Protein AF-A0A0N4TAH8-F1 (afdb_monomer_lite)

Secondary structure (DSSP, 8-state):
-----PPTT--SS-B--S-SS-HHHHHHHHHHHTTS--TT----EEEEEEEBTEEEETT--EEE-SSHHHHT-TT-BT-HHHHHHHTSHHHHHHHHS---TTTS--TTHHHHHHHTGGGGPPTT-------SSHHHHHHHHHHHHHHHHHHHHTTTPPPPHHHHHHHTTT-TTTS--------TT----SSSTT-

Foldseek 3Di:
DPPPPDQVPADPDWDADDDFVDPVQVVVLVVCCVPHNNPVPRGAWPLVPWDFQWTAGPNRTTDRHPCCVVPPNPGTGPRVVVVVVCPPVVVVCCVVPPDPCVPDNDPCVVVVCCVPQQVVADPPGNDDDDDDDQLVVVVVVVVVVVVVVVCVVVVNDDDDPCLVVQLVVCHPPVNPDDADDDDPPDDRDDDPPHD

Radius of gyration: 23.54 Å; chains: 1; bounding box: 64×44×62 Å

Organism: Brugia pahangi (NCBI:txid6280)

Sequence (195 aa):
MQTTTTVLGEPPRPNICGTFPGPKSKRMQVEMDLQHQAASVKCFIDYEKSKGNYIVDADDNVLLDVYMQISSLALGYNHPDLVKAVSDPRFVTTAVSRPALGSFPPTFFVDAMKNSLGSIAPKGCPGVQNVLCGTSSNENAIKAAFMWYQAQKRGGSPPTKDDLDSCMKHELPGTPNLSVLSFDGSFHGRSLKYV

InterPro domains:
  IPR005814 Aminotransferase class-III [PF00202] (40-192)
  IPR015421 Pyridoxal phosphate-dependent transferase, major domain [G3DSA:3.40.640.10] (86-195)
  IPR015422 Pyridoxal phosphate-dependent transferase, small domain [G3DSA:3.90.1150.10] (11-85)
  IPR015424 Pyridoxal phosphate-dependent transferase [SSF53383] (38-192)

Structure (mmCIF, N/CA/C/O backbone):
data_AF-A0A0N4TAH8-F1
#
_entry.id   AF-A0A0N4TAH8-F1
#
loop_
_atom_site.group_PDB
_atom_site.id
_atom_site.type_symbol
_atom_site.label_atom_id
_atom_site.label_alt_id
_atom_site.label_comp_id
_atom_site.label_asym_id
_atom_site.label_entity_id
_atom_site.label_seq_id
_atom_site.pdbx_PDB_ins_code
_atom_site.Cartn_x
_atom_site.Cartn_y
_atom_site.Cartn_z
_atom_site.occupancy
_atom_site.B_iso_or_equiv
_atom_site.auth_seq_id
_atom_site.auth_comp_id
_atom_site.auth_asym_id
_atom_site.auth_atom_id
_atom_site.pdbx_PDB_model_num
ATOM 1 N N . MET A 1 1 ? -34.650 3.096 -3.661 1.00 38.19 1 MET A N 1
ATOM 2 C CA . MET A 1 1 ? -34.333 1.977 -2.750 1.00 38.19 1 MET A CA 1
ATOM 3 C C . MET A 1 1 ? -33.370 2.516 -1.708 1.00 38.19 1 MET A C 1
ATOM 5 O O . MET A 1 1 ? -32.300 2.963 -2.092 1.00 38.19 1 MET A O 1
ATOM 9 N N . GLN A 1 2 ? -33.771 2.596 -0.437 1.00 34.34 2 GLN A N 1
ATOM 10 C CA . GLN A 1 2 ? -32.860 2.980 0.646 1.00 34.34 2 GLN A CA 1
ATOM 11 C C . GLN A 1 2 ? -31.907 1.810 0.894 1.00 34.34 2 GLN A C 1
ATOM 13 O O . GLN A 1 2 ? -32.264 0.838 1.549 1.00 34.34 2 GLN A O 1
ATOM 18 N N . THR A 1 3 ? -30.711 1.871 0.318 1.00 39.62 3 THR A N 1
ATOM 19 C CA . THR A 1 3 ? -29.603 0.998 0.703 1.00 39.62 3 THR A CA 1
ATOM 20 C C . THR A 1 3 ? -29.026 1.535 2.004 1.00 39.62 3 THR A C 1
ATOM 22 O O . THR A 1 3 ? -28.088 2.328 2.000 1.00 39.62 3 THR A O 1
ATOM 25 N N . THR A 1 4 ? -29.602 1.144 3.136 1.00 47.38 4 THR A N 1
ATOM 26 C CA . THR A 1 4 ? -28.908 1.220 4.424 1.00 47.38 4 THR A CA 1
ATOM 27 C C . THR A 1 4 ? -27.805 0.162 4.416 1.00 47.38 4 THR A C 1
ATOM 29 O O . THR A 1 4 ? -27.962 -0.940 4.927 1.00 47.38 4 THR A O 1
ATOM 32 N N . THR A 1 5 ? -26.678 0.474 3.776 1.00 54.09 5 THR A N 1
ATOM 33 C CA . THR A 1 5 ? -25.428 -0.296 3.857 1.00 54.09 5 THR A CA 1
ATOM 34 C C . THR A 1 5 ? -24.719 0.016 5.172 1.00 54.09 5 THR A C 1
ATOM 36 O O . THR A 1 5 ? -23.607 0.530 5.183 1.00 54.09 5 THR A O 1
ATOM 39 N N . THR A 1 6 ? -25.384 -0.236 6.297 1.00 65.50 6 THR A N 1
ATOM 40 C CA . THR A 1 6 ? -24.721 -0.224 7.605 1.00 65.50 6 THR A CA 1
ATOM 41 C C . THR A 1 6 ? -24.066 -1.580 7.806 1.00 65.50 6 THR A C 1
ATOM 43 O O . THR A 1 6 ? -24.741 -2.610 7.701 1.00 65.50 6 THR A O 1
ATOM 46 N N . VAL A 1 7 ? -22.763 -1.601 8.086 1.00 83.06 7 VAL A N 1
ATOM 47 C CA . VAL A 1 7 ? -22.071 -2.846 8.443 1.00 83.06 7 VAL A CA 1
ATOM 48 C C . VAL A 1 7 ? -22.728 -3.385 9.719 1.00 83.06 7 VAL A C 1
ATOM 50 O O . VAL A 1 7 ? -22.925 -2.645 10.680 1.00 83.06 7 V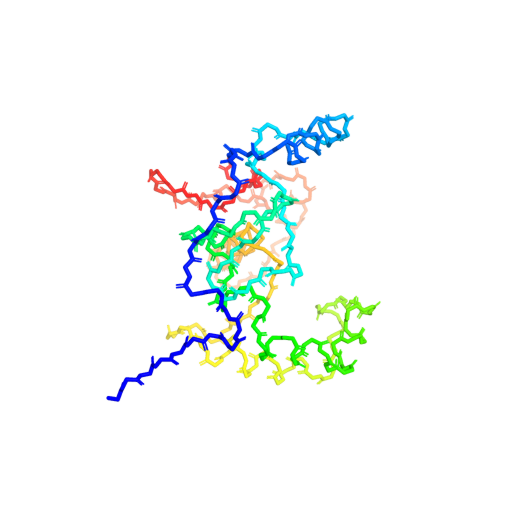AL A O 1
ATOM 53 N N . LEU A 1 8 ? -23.116 -4.666 9.748 1.00 85.56 8 LEU A N 1
ATOM 54 C CA . LEU A 1 8 ? -23.830 -5.238 10.897 1.00 85.56 8 LEU A CA 1
ATOM 55 C C . LEU A 1 8 ? -23.033 -5.021 12.192 1.00 85.56 8 LEU A C 1
ATOM 57 O O . LEU A 1 8 ? -21.909 -5.500 12.303 1.00 85.56 8 LEU A O 1
ATOM 61 N N . GLY A 1 9 ? -23.617 -4.355 13.190 1.00 89.00 9 GLY A N 1
ATOM 62 C CA . GLY A 1 9 ? -22.964 -4.065 14.474 1.00 89.00 9 GLY A CA 1
ATOM 63 C C . GLY A 1 9 ? -21.984 -2.888 14.446 1.00 89.00 9 GLY A C 1
ATOM 64 O O . GLY A 1 9 ? -21.207 -2.738 15.384 1.00 89.00 9 GLY A O 1
ATOM 65 N N . GLU A 1 10 ? -21.977 -2.092 13.377 1.00 93.88 10 GLU A N 1
ATOM 66 C CA . GLU A 1 10 ? -21.328 -0.782 13.356 1.00 93.88 10 GLU A CA 1
ATOM 67 C C . GLU A 1 10 ? -21.935 0.132 14.441 1.00 93.88 10 GLU A C 1
ATOM 69 O O . GLU A 1 10 ? -23.157 0.119 14.635 1.00 93.88 10 GLU A O 1
ATOM 74 N N . PRO A 1 11 ? -21.121 0.923 15.167 1.00 94.75 11 PRO A N 1
ATOM 75 C CA . PRO A 1 11 ? -21.635 1.892 16.127 1.00 94.75 11 PRO A CA 1
ATOM 76 C C . PRO A 1 11 ? -22.629 2.880 15.487 1.00 94.75 11 PRO A C 1
ATOM 78 O O . PRO A 1 11 ? -22.403 3.354 14.377 1.00 94.75 11 PRO A O 1
ATOM 81 N N . PRO A 1 12 ? -23.719 3.263 16.177 1.00 94.19 12 PRO A N 1
ATOM 82 C CA . PRO A 1 12 ? -24.707 4.180 15.606 1.00 94.19 12 PRO A CA 1
ATOM 83 C C . PRO A 1 12 ? -24.236 5.643 15.583 1.00 94.19 12 PRO A C 1
ATOM 85 O O . PRO A 1 12 ? -24.842 6.469 14.905 1.00 94.19 12 PRO A O 1
ATOM 88 N N . ARG A 1 13 ? -23.210 5.986 16.375 1.00 95.56 13 ARG A N 1
ATOM 89 C CA . ARG A 1 13 ? -22.659 7.340 16.516 1.00 95.56 13 ARG A CA 1
ATOM 90 C C . ARG A 1 13 ? -21.281 7.319 17.193 1.00 95.56 13 ARG A C 1
ATOM 92 O O . ARG A 1 13 ? -20.980 6.348 17.891 1.00 95.56 13 ARG A O 1
ATOM 99 N N . PRO A 1 14 ? -20.494 8.406 17.083 1.00 97.06 14 PRO A N 1
ATOM 100 C CA . PRO A 1 14 ? -19.302 8.601 17.903 1.00 97.06 14 PRO A CA 1
ATOM 101 C C . PRO A 1 14 ? -19.646 8.670 19.394 1.00 97.06 14 PRO A C 1
ATOM 103 O O . PRO A 1 14 ? -20.735 9.111 19.774 1.00 97.06 14 PRO A O 1
ATOM 106 N N . ASN A 1 15 ? -18.699 8.281 20.240 1.00 96.88 15 ASN A N 1
ATOM 107 C CA . ASN A 1 15 ? -18.803 8.359 21.690 1.00 96.88 15 ASN A CA 1
ATOM 108 C C . ASN A 1 15 ? -17.409 8.508 22.312 1.00 96.88 15 ASN A C 1
ATOM 110 O O . ASN A 1 15 ? -16.637 7.556 22.318 1.00 96.88 15 ASN A O 1
ATOM 114 N N . ILE A 1 16 ? -17.098 9.689 22.845 1.00 95.12 16 ILE A N 1
ATOM 115 C CA . ILE A 1 16 ? -15.818 9.963 23.509 1.00 95.12 16 ILE A CA 1
ATOM 116 C C . ILE A 1 16 ? -16.049 9.931 25.020 1.00 95.12 16 ILE A C 1
ATOM 118 O O . ILE A 1 16 ? -16.802 10.742 25.561 1.00 95.12 16 ILE A O 1
ATOM 122 N N . CYS A 1 17 ? -15.392 9.001 25.705 1.00 82.88 17 CYS A N 1
ATOM 123 C CA . CYS A 1 17 ? -15.457 8.819 27.148 1.00 82.88 17 CYS A CA 1
ATOM 124 C C . CYS A 1 17 ? -14.223 9.453 27.813 1.00 82.88 17 CYS A C 1
ATOM 126 O O . CYS A 1 17 ? -13.338 8.764 28.308 1.00 82.88 17 CYS A O 1
ATOM 128 N N . GLY A 1 18 ? -14.160 10.789 27.833 1.00 87.06 18 GLY A N 1
ATOM 129 C CA . GLY A 1 18 ? -13.102 11.545 28.514 1.00 87.06 18 GLY A CA 1
ATOM 130 C C . GLY A 1 18 ? -12.308 12.454 27.576 1.00 87.06 18 GLY A C 1
ATOM 131 O O . GLY A 1 18 ? -12.891 13.221 26.813 1.00 87.06 18 GLY A O 1
ATOM 132 N N . THR A 1 19 ? -10.976 12.424 27.674 1.00 93.50 19 THR A N 1
ATOM 133 C CA . THR A 1 19 ? -10.079 13.272 26.868 1.00 93.50 19 THR A CA 1
ATOM 134 C C . THR A 1 19 ? -9.523 12.523 25.664 1.00 93.50 19 THR A C 1
ATOM 136 O O . THR A 1 19 ? -9.217 11.341 25.782 1.00 93.50 19 THR A O 1
ATOM 139 N N . PHE A 1 20 ? -9.257 13.234 24.568 1.00 94.06 20 PHE A N 1
ATOM 140 C CA . PHE A 1 20 ? -8.569 12.699 23.393 1.00 94.06 20 PHE A CA 1
ATOM 141 C C . PHE A 1 20 ? -7.236 13.444 23.142 1.00 94.06 20 PHE A C 1
ATOM 143 O O . PHE A 1 20 ? -7.245 14.677 23.118 1.00 94.06 20 PHE A O 1
ATOM 150 N N . PRO A 1 21 ? -6.099 12.745 22.943 1.00 95.44 21 PRO A N 1
ATOM 151 C CA . PRO A 1 21 ? -5.904 11.325 23.230 1.00 95.44 21 PRO A CA 1
ATOM 152 C C . PRO A 1 21 ? -6.033 11.042 24.732 1.00 95.44 21 PRO A C 1
ATOM 154 O O . PRO A 1 21 ? -5.681 11.880 25.576 1.00 95.44 21 PRO A O 1
ATOM 157 N N . GLY A 1 22 ? -6.547 9.859 25.059 1.00 96.69 22 GLY A N 1
ATOM 158 C CA . GLY A 1 22 ? -6.747 9.437 26.438 1.00 96.69 22 GLY A CA 1
ATOM 159 C C . GLY A 1 22 ? -5.449 9.037 27.154 1.00 96.69 22 GLY A C 1
ATOM 160 O O . GLY A 1 22 ? -4.363 9.016 26.558 1.00 96.69 22 GLY A O 1
ATOM 161 N N . PRO A 1 23 ? -5.520 8.789 28.474 1.00 97.50 23 PRO A N 1
ATOM 162 C CA . PRO A 1 23 ? -4.353 8.468 29.290 1.00 97.50 23 PRO A CA 1
ATOM 163 C C . PRO A 1 23 ? -3.640 7.171 28.875 1.00 97.50 23 PRO A C 1
ATOM 165 O O . PRO A 1 23 ? -2.413 7.120 28.989 1.00 97.50 23 PRO A O 1
ATOM 168 N N . LYS A 1 24 ? -4.351 6.145 28.380 1.00 97.81 24 LYS A N 1
ATOM 169 C CA . LYS A 1 24 ? -3.722 4.908 27.886 1.00 97.81 24 LYS A CA 1
ATOM 170 C C . LYS A 1 24 ? -2.943 5.186 26.603 1.00 97.81 24 LYS A C 1
ATOM 172 O O . LYS A 1 24 ? -1.765 4.848 26.537 1.00 97.81 24 LYS A O 1
ATOM 177 N N . SER A 1 25 ? -3.549 5.886 25.642 1.00 97.69 25 SER A N 1
ATOM 178 C CA . SER A 1 25 ? -2.878 6.284 24.398 1.00 97.69 25 SER A CA 1
ATOM 179 C C . SER A 1 25 ? -1.624 7.126 24.658 1.00 97.69 25 SER A C 1
ATOM 181 O O . SER A 1 25 ? -0.581 6.886 24.055 1.00 97.69 25 SER A O 1
ATOM 183 N N . LYS A 1 26 ? -1.686 8.087 25.592 1.00 97.62 26 LYS A N 1
ATOM 184 C CA . LYS A 1 26 ? -0.522 8.907 25.981 1.00 97.62 26 LYS A CA 1
ATOM 185 C C . LYS A 1 26 ? 0.595 8.076 26.606 1.00 97.62 26 LYS A C 1
ATOM 187 O O . LYS A 1 26 ? 1.761 8.291 26.289 1.00 97.62 26 LYS A O 1
ATOM 192 N N . ARG A 1 27 ? 0.254 7.123 27.480 1.00 98.06 27 ARG A N 1
ATOM 193 C CA . ARG A 1 27 ? 1.239 6.211 28.077 1.00 98.06 27 ARG A CA 1
ATOM 194 C C . ARG A 1 27 ? 1.933 5.374 27.002 1.00 98.06 27 ARG A C 1
ATOM 196 O O . ARG A 1 27 ? 3.157 5.358 26.959 1.00 98.06 27 ARG A O 1
ATOM 203 N N . MET A 1 28 ? 1.157 4.764 26.107 1.00 98.31 28 MET A N 1
ATOM 204 C CA . MET A 1 28 ? 1.682 3.982 24.985 1.00 98.31 28 MET A CA 1
ATOM 205 C C . MET A 1 28 ? 2.573 4.821 24.061 1.00 98.31 28 MET A C 1
ATOM 207 O O . MET A 1 28 ? 3.570 4.317 23.557 1.00 98.31 28 MET A O 1
ATOM 211 N N . GLN A 1 29 ? 2.264 6.109 23.869 1.00 97.88 29 GLN A N 1
ATOM 212 C CA . GLN A 1 29 ? 3.104 7.007 23.074 1.00 97.88 29 GLN A CA 1
ATOM 213 C C . GLN A 1 29 ? 4.486 7.190 23.699 1.00 97.88 29 GLN A C 1
ATOM 215 O O . GLN A 1 29 ? 5.482 7.084 22.992 1.00 97.88 29 GLN A O 1
ATOM 220 N N . VAL A 1 30 ? 4.548 7.430 25.013 1.00 97.94 30 VAL A N 1
ATOM 221 C CA . VAL A 1 30 ? 5.819 7.552 25.745 1.00 97.94 30 VAL A CA 1
ATOM 222 C C . VAL A 1 30 ? 6.610 6.248 25.671 1.00 97.94 30 VAL A C 1
ATOM 224 O O . VAL A 1 30 ? 7.806 6.282 25.411 1.00 97.94 30 VAL A O 1
ATOM 227 N N . GLU A 1 31 ? 5.953 5.102 25.861 1.00 97.88 31 GLU A N 1
ATOM 228 C CA . GLU A 1 31 ? 6.596 3.784 25.770 1.00 97.88 31 GLU A CA 1
ATOM 229 C C . GLU A 1 31 ? 7.137 3.500 24.360 1.00 97.88 31 GLU A C 1
ATOM 231 O O . GLU A 1 31 ? 8.260 3.016 24.215 1.00 97.88 31 GLU A O 1
ATOM 236 N N . MET A 1 32 ? 6.367 3.837 23.320 1.00 97.69 32 MET A N 1
ATOM 237 C CA . MET A 1 32 ? 6.774 3.697 21.923 1.00 97.69 32 MET A CA 1
ATOM 238 C C . MET A 1 32 ? 7.959 4.604 21.589 1.00 97.69 32 MET A C 1
ATOM 240 O O . MET A 1 32 ? 8.887 4.133 20.939 1.00 97.69 32 MET A O 1
ATOM 244 N N . ASP A 1 33 ? 7.967 5.857 22.057 1.00 97.56 33 ASP A N 1
ATOM 245 C CA . ASP A 1 33 ? 9.006 6.848 21.727 1.00 97.56 33 ASP A CA 1
ATOM 246 C C . ASP A 1 33 ? 10.409 6.438 22.201 1.00 97.56 33 ASP A C 1
ATOM 248 O O . ASP A 1 33 ? 11.412 6.826 21.607 1.00 97.56 33 ASP A O 1
ATOM 252 N N . LEU A 1 34 ? 10.490 5.564 23.210 1.00 97.44 34 LEU A N 1
ATOM 253 C CA . LEU A 1 34 ? 11.751 4.963 23.656 1.00 97.44 34 LEU A CA 1
ATOM 254 C C . LEU A 1 34 ? 12.405 4.066 22.593 1.00 97.44 34 LEU A C 1
ATOM 256 O O . LEU A 1 34 ? 13.607 3.820 22.664 1.00 97.44 34 LE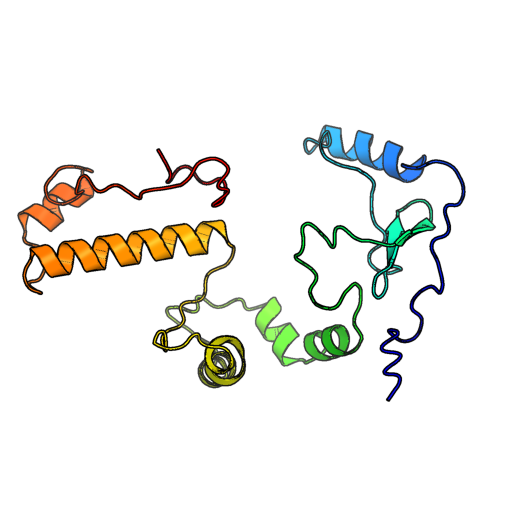U A O 1
ATOM 260 N N . GLN A 1 35 ? 11.621 3.535 21.652 1.00 97.00 35 GLN A N 1
ATOM 261 C CA . GLN A 1 35 ? 12.065 2.560 20.647 1.00 97.00 35 GLN A CA 1
ATOM 262 C C . GLN A 1 35 ? 11.855 3.049 19.209 1.00 97.00 35 GLN A C 1
ATOM 264 O O . GLN A 1 35 ? 12.595 2.673 18.301 1.00 97.00 35 GLN A O 1
ATOM 269 N N . HIS A 1 36 ? 10.832 3.868 18.978 1.00 96.12 36 HIS A N 1
ATOM 270 C CA . HIS A 1 36 ? 10.424 4.341 17.667 1.00 96.12 36 HIS A CA 1
ATOM 271 C C . HIS A 1 36 ? 9.791 5.724 17.780 1.00 96.12 36 HIS A C 1
ATOM 273 O O . HIS A 1 36 ? 8.844 5.909 18.534 1.00 96.12 36 HIS A O 1
ATOM 279 N N . GLN A 1 37 ? 10.262 6.667 16.965 1.00 96.31 37 GLN A N 1
ATOM 280 C CA . GLN A 1 37 ? 9.799 8.052 16.992 1.00 96.31 37 GLN A CA 1
ATOM 281 C C . GLN A 1 37 ? 8.263 8.149 16.887 1.00 96.31 37 GLN A C 1
ATOM 283 O O . GLN A 1 37 ? 7.673 7.788 15.867 1.00 96.31 37 GLN A O 1
ATOM 288 N N . ALA A 1 38 ? 7.620 8.662 17.939 1.00 96.94 38 ALA A N 1
ATOM 289 C CA . ALA A 1 38 ? 6.170 8.691 18.101 1.00 96.94 38 ALA A CA 1
ATOM 290 C C . ALA A 1 38 ? 5.525 10.088 17.935 1.00 96.94 38 ALA A C 1
ATOM 292 O O . ALA A 1 38 ? 4.321 10.246 18.137 1.00 96.94 38 ALA A O 1
ATOM 293 N N . ALA A 1 39 ? 6.272 11.111 17.518 1.00 95.94 39 ALA A N 1
ATOM 294 C CA . ALA A 1 39 ? 5.834 12.510 17.415 1.00 95.94 39 ALA A CA 1
ATOM 295 C C . ALA A 1 39 ? 4.657 12.725 16.451 1.00 95.94 39 ALA A C 1
ATOM 297 O O . ALA A 1 39 ? 3.889 13.674 16.596 1.00 95.94 39 ALA A O 1
ATOM 298 N N . SER A 1 40 ? 4.503 11.853 15.453 1.00 95.94 40 SER A N 1
ATOM 299 C CA . SER A 1 40 ? 3.377 11.915 14.514 1.00 95.94 40 SER A CA 1
ATOM 300 C C . SER A 1 40 ? 2.139 11.135 14.978 1.00 95.94 40 SER A C 1
ATOM 302 O O . SER A 1 40 ? 1.057 11.348 14.423 1.00 95.94 40 SER A O 1
ATOM 304 N N . VAL A 1 41 ? 2.272 10.285 16.005 1.00 97.25 41 VAL A N 1
ATOM 305 C CA . VAL A 1 41 ? 1.195 9.439 16.538 1.00 97.25 41 VAL A CA 1
ATOM 306 C C . VAL A 1 41 ? 0.105 10.313 17.159 1.00 97.25 41 VAL A C 1
ATOM 308 O O . VAL A 1 41 ? 0.386 11.257 17.897 1.00 97.25 41 VAL A O 1
ATOM 311 N N . LYS A 1 42 ? -1.158 10.015 16.830 1.00 96.12 42 LYS A N 1
ATOM 312 C CA . LYS A 1 42 ? -2.330 10.768 17.315 1.00 96.12 42 LYS A CA 1
ATOM 313 C C . LYS A 1 42 ? -2.982 10.114 18.529 1.00 96.12 42 LYS A C 1
ATOM 315 O O . LYS A 1 42 ? -3.323 10.804 19.481 1.00 96.12 42 LYS A O 1
ATOM 320 N N . CYS A 1 43 ? -3.147 8.799 18.477 1.00 96.88 43 CYS A N 1
ATOM 321 C CA . CYS A 1 43 ? -3.650 7.923 19.533 1.00 96.88 43 CYS A CA 1
ATOM 322 C C . CYS A 1 43 ? -3.297 6.472 19.162 1.00 96.88 43 CYS A C 1
ATOM 324 O O . CYS A 1 43 ? -2.760 6.231 18.076 1.00 96.88 43 CYS A O 1
ATOM 326 N N . PHE A 1 44 ? -3.589 5.522 20.049 1.00 98.00 44 PHE A N 1
ATOM 327 C CA . PHE A 1 44 ? -3.440 4.090 19.780 1.00 98.00 44 PHE A CA 1
ATOM 328 C C . PHE A 1 44 ? -4.814 3.474 19.568 1.00 98.00 44 PHE A C 1
ATOM 330 O O . PHE A 1 44 ? -5.769 3.900 20.205 1.00 98.00 44 PHE A O 1
ATOM 337 N N . ILE A 1 45 ? -4.916 2.503 18.664 1.00 98.12 45 ILE A N 1
ATOM 338 C CA . ILE A 1 45 ? -6.193 1.997 18.154 1.00 98.12 45 ILE A CA 1
ATOM 339 C C . ILE A 1 45 ? -6.409 0.545 18.574 1.00 98.12 45 ILE A C 1
ATOM 341 O O . ILE A 1 45 ? -5.510 -0.279 18.423 1.00 98.12 45 ILE A O 1
ATOM 345 N N . ASP A 1 46 ? -7.616 0.246 19.051 1.00 98.00 46 ASP A N 1
ATOM 346 C CA . ASP A 1 46 ? -8.161 -1.101 19.225 1.00 98.00 46 ASP A CA 1
ATOM 347 C C . ASP A 1 46 ? -8.871 -1.493 17.914 1.00 98.00 46 ASP A C 1
ATOM 349 O O . ASP A 1 46 ? -10.043 -1.174 17.659 1.00 98.00 46 ASP A O 1
ATOM 353 N N . TYR A 1 47 ? -8.112 -2.109 17.005 1.00 97.94 47 TYR A N 1
ATOM 354 C CA . TYR A 1 47 ? -8.617 -2.462 15.678 1.00 97.94 47 TYR A CA 1
ATOM 355 C C . TYR A 1 47 ? -9.647 -3.587 15.749 1.00 97.94 47 TYR A C 1
ATOM 357 O O . TYR A 1 47 ? -10.537 -3.633 14.906 1.00 97.94 47 TYR A O 1
ATOM 365 N N . GLU A 1 48 ? -9.577 -4.455 16.755 1.00 97.25 48 GLU A N 1
ATOM 366 C CA . GLU A 1 48 ? -10.521 -5.541 17.005 1.00 97.25 48 GLU A CA 1
ATOM 367 C C . GLU A 1 48 ? -11.926 -5.013 17.327 1.00 97.25 48 GLU A C 1
ATOM 369 O O . GLU A 1 48 ? -12.918 -5.580 16.863 1.00 97.25 48 GLU A O 1
ATOM 374 N N . LYS A 1 49 ? -12.030 -3.903 18.070 1.00 96.88 49 LYS A N 1
ATOM 375 C CA . LYS A 1 49 ? -13.316 -3.235 18.348 1.00 96.88 49 LYS A CA 1
ATOM 376 C C . LYS A 1 49 ? -13.791 -2.296 17.241 1.00 96.88 49 LYS A C 1
ATOM 378 O O . LYS A 1 49 ? -14.976 -1.962 17.194 1.00 96.88 49 LYS A O 1
ATOM 383 N N . SER A 1 50 ? -12.892 -1.852 16.370 1.00 97.69 50 SER A N 1
ATOM 384 C CA . SER A 1 50 ? -13.217 -0.935 15.274 1.00 97.69 50 SER A CA 1
ATOM 385 C C . SER A 1 50 ? -14.138 -1.603 14.246 1.00 97.69 50 SER A C 1
ATOM 387 O O . SER A 1 50 ? -14.008 -2.793 13.957 1.00 97.69 50 SER A O 1
ATOM 389 N N . LYS A 1 51 ? -15.103 -0.871 13.678 1.00 97.25 51 LYS A N 1
ATOM 390 C CA . LYS A 1 51 ? -16.059 -1.450 12.722 1.00 97.25 51 LYS A CA 1
ATOM 391 C C . LYS A 1 51 ? -16.672 -0.419 11.786 1.00 97.25 51 LYS A C 1
ATOM 393 O O . LYS A 1 51 ? -17.096 0.645 12.229 1.00 97.25 51 LYS A O 1
ATOM 398 N N . GLY A 1 52 ? -16.779 -0.767 10.503 1.00 96.25 52 GLY A N 1
ATOM 399 C CA . GLY A 1 52 ? -17.351 0.115 9.486 1.00 96.25 52 GLY A CA 1
ATOM 400 C C . GLY A 1 52 ? -16.568 1.424 9.405 1.00 96.25 52 GLY A C 1
ATOM 401 O O . GLY A 1 52 ? -15.355 1.405 9.213 1.00 96.25 52 GLY A O 1
ATOM 402 N N . ASN A 1 53 ? -17.247 2.549 9.591 1.00 97.25 53 ASN A N 1
ATOM 403 C CA . ASN A 1 53 ? -16.661 3.888 9.585 1.00 97.25 53 ASN A CA 1
ATOM 404 C C . ASN A 1 53 ? -16.140 4.336 10.957 1.00 97.25 53 ASN A C 1
ATOM 406 O O . ASN A 1 53 ? -15.685 5.470 11.095 1.00 97.25 53 ASN A O 1
ATOM 410 N N . TYR A 1 54 ? -16.234 3.486 11.980 1.00 97.88 54 TYR A N 1
ATOM 411 C CA . TYR A 1 54 ? -15.863 3.844 13.341 1.00 97.88 54 TYR A CA 1
ATOM 412 C C . TYR A 1 54 ? -14.583 3.152 13.776 1.00 97.88 54 TYR A C 1
ATOM 414 O O . TYR A 1 54 ? -14.471 1.924 13.727 1.00 97.88 54 TYR A O 1
ATOM 422 N N . ILE A 1 55 ? -13.648 3.961 14.257 1.00 97.69 55 ILE A N 1
ATOM 423 C CA . ILE A 1 55 ? -12.409 3.510 14.874 1.00 97.69 55 ILE A CA 1
ATOM 424 C C . ILE A 1 55 ? -12.532 3.646 16.392 1.00 97.69 55 ILE A C 1
ATOM 426 O O . ILE A 1 55 ? -13.103 4.620 16.889 1.00 97.69 55 ILE A O 1
ATOM 430 N N . VAL A 1 56 ? -12.037 2.652 17.121 1.00 97.69 56 VAL A N 1
ATOM 431 C CA . VAL A 1 56 ? -12.033 2.640 18.586 1.00 97.69 56 VAL A CA 1
ATOM 432 C C . VAL A 1 56 ? -10.600 2.810 19.062 1.00 97.69 56 VAL A C 1
ATOM 434 O O . VAL A 1 56 ? -9.726 2.053 18.651 1.00 97.69 56 VAL A O 1
ATOM 437 N N . ASP A 1 57 ? -10.333 3.820 19.886 1.00 97.88 57 ASP A N 1
ATOM 438 C CA . ASP A 1 57 ? -8.996 4.014 20.452 1.00 97.88 57 ASP A CA 1
ATOM 439 C C . ASP A 1 57 ? -8.754 3.127 21.692 1.00 97.88 57 ASP A C 1
ATOM 441 O O . ASP A 1 57 ? -9.657 2.468 22.210 1.00 97.88 57 ASP A O 1
ATOM 445 N N . ALA A 1 58 ? -7.516 3.094 22.185 1.00 97.69 58 ALA A N 1
ATOM 446 C CA . ALA A 1 58 ? -7.112 2.294 23.343 1.00 97.69 58 ALA A CA 1
ATOM 447 C C . ALA A 1 58 ? -7.836 2.696 24.644 1.00 97.69 58 ALA A C 1
ATOM 449 O O . ALA A 1 58 ? -7.867 1.929 25.613 1.00 97.69 58 ALA A O 1
ATOM 450 N N . ASP A 1 59 ? -8.401 3.903 24.673 1.00 97.75 59 ASP A N 1
ATOM 451 C CA . ASP A 1 59 ? -9.175 4.481 25.767 1.00 97.75 59 ASP A CA 1
ATOM 452 C C . ASP A 1 59 ? -10.690 4.250 25.596 1.00 97.75 59 ASP A C 1
ATOM 454 O O . ASP A 1 59 ? -11.480 4.810 26.353 1.00 97.75 59 ASP A O 1
ATOM 458 N N . ASP A 1 60 ? -11.080 3.376 24.660 1.00 97.06 60 ASP A N 1
ATOM 459 C CA . ASP A 1 60 ? -12.458 2.999 24.335 1.00 97.06 60 ASP A CA 1
ATOM 460 C C . ASP A 1 60 ? -13.303 4.163 23.766 1.00 97.06 60 ASP A C 1
ATOM 462 O O . ASP A 1 60 ? -14.536 4.094 23.736 1.00 97.06 60 ASP A O 1
ATOM 466 N N . ASN A 1 61 ? -12.659 5.223 23.257 1.00 97.69 61 ASN A N 1
ATOM 467 C CA . ASN A 1 61 ? -13.351 6.270 22.509 1.00 97.69 61 ASN A CA 1
ATOM 468 C C . ASN A 1 61 ? -13.740 5.749 21.124 1.00 97.69 61 ASN A C 1
ATOM 470 O O . ASN A 1 61 ? -12.896 5.272 20.370 1.00 97.69 61 ASN A O 1
ATOM 474 N N . VAL A 1 62 ? -15.009 5.915 20.758 1.00 97.69 62 VAL A N 1
ATOM 475 C CA . VAL A 1 62 ? -15.550 5.595 19.434 1.00 97.69 62 VAL A CA 1
ATOM 476 C C . VAL A 1 62 ? -15.557 6.861 18.583 1.00 97.69 62 VAL A C 1
ATOM 478 O O . VAL A 1 62 ? -16.273 7.820 18.881 1.00 97.69 62 VAL A O 1
ATOM 481 N N . LEU A 1 63 ? -14.789 6.869 17.500 1.00 97.44 63 LEU A N 1
ATOM 482 C CA . LEU A 1 63 ? -14.609 8.025 16.625 1.00 97.44 63 LEU A CA 1
ATOM 483 C C . LEU A 1 63 ? -15.151 7.703 15.232 1.00 97.44 63 LEU A C 1
ATOM 485 O O . LEU A 1 63 ? -14.867 6.634 14.698 1.00 97.44 63 LEU A O 1
ATOM 489 N N . LEU A 1 64 ? -15.905 8.628 14.629 1.00 97.44 64 LEU A N 1
ATOM 490 C CA . LEU A 1 64 ? -16.192 8.553 13.194 1.00 97.44 64 LEU A CA 1
ATOM 491 C C . LEU A 1 64 ? -14.904 8.887 12.440 1.00 97.44 64 LEU A C 1
ATOM 493 O O . LEU A 1 64 ? -14.407 10.012 12.530 1.00 97.44 64 LEU A O 1
ATOM 497 N N . ASP A 1 65 ? -14.373 7.918 11.706 1.00 97.69 65 ASP A N 1
ATOM 498 C CA . ASP A 1 65 ? -13.139 8.079 10.956 1.00 97.69 65 ASP A CA 1
ATOM 499 C C . ASP A 1 65 ? -13.421 8.577 9.534 1.00 97.69 65 ASP A C 1
ATOM 501 O O . ASP A 1 65 ? -13.820 7.830 8.644 1.00 97.69 65 ASP A O 1
ATOM 505 N N . VAL A 1 66 ? -13.176 9.869 9.322 1.00 96.88 66 VAL A N 1
ATOM 506 C CA . VAL A 1 66 ? -13.221 10.518 8.001 1.00 96.88 66 VAL A CA 1
ATOM 507 C C . VAL A 1 66 ? -11.838 10.630 7.345 1.00 96.88 66 VAL A C 1
ATOM 509 O O . VAL A 1 66 ? -11.690 11.280 6.313 1.00 96.88 66 VAL A O 1
ATOM 512 N N . TYR A 1 67 ? -10.812 10.023 7.947 1.00 97.38 67 TYR A N 1
ATOM 513 C CA . TYR A 1 67 ? -9.435 9.990 7.455 1.00 97.38 67 TYR A CA 1
ATOM 514 C C . TYR A 1 67 ? -9.063 8.630 6.846 1.00 97.38 67 TYR A C 1
ATOM 516 O O . TYR A 1 67 ? -8.247 8.569 5.921 1.00 97.38 67 TYR A O 1
ATOM 524 N N . MET A 1 68 ? -9.677 7.548 7.336 1.00 95.69 68 MET A N 1
ATOM 525 C CA . MET A 1 68 ? -9.610 6.183 6.799 1.00 95.69 68 MET A CA 1
ATOM 526 C C . MET A 1 68 ? -8.178 5.714 6.524 1.00 95.69 68 MET A C 1
ATOM 528 O O . MET A 1 68 ? -7.858 5.214 5.442 1.00 95.69 68 MET A O 1
ATOM 532 N N . GLN A 1 69 ? -7.300 5.912 7.514 1.00 96.81 69 GLN A N 1
ATOM 533 C CA . GLN A 1 69 ? -5.880 5.542 7.456 1.00 96.81 69 GLN A CA 1
ATOM 534 C C . GLN A 1 69 ? -5.178 6.100 6.210 1.00 96.81 69 GLN A C 1
ATOM 536 O O . GLN A 1 69 ? -4.558 5.365 5.441 1.00 96.81 69 GLN A O 1
ATOM 541 N N . ILE A 1 70 ? -5.298 7.414 5.992 1.00 97.50 70 ILE A N 1
ATOM 542 C CA . ILE A 1 70 ? -4.794 8.084 4.784 1.00 97.50 70 ILE A CA 1
ATOM 543 C C . ILE A 1 70 ? -5.473 7.514 3.522 1.00 97.50 70 ILE A C 1
ATOM 545 O O . ILE A 1 70 ? -4.810 7.146 2.553 1.00 97.50 70 ILE A O 1
ATOM 549 N N . SER A 1 71 ? -6.810 7.421 3.538 1.00 97.44 71 SER A N 1
ATOM 550 C CA . SER A 1 71 ? -7.626 6.922 2.419 1.00 97.44 71 SER A CA 1
ATOM 551 C C . SER A 1 71 ? -7.269 5.497 1.940 1.00 97.44 71 SER A C 1
ATOM 553 O O . SER A 1 71 ? -7.458 5.174 0.765 1.00 97.44 71 SER A O 1
ATOM 555 N N . SER A 1 72 ? -6.753 4.632 2.820 1.00 96.94 72 SER A N 1
ATOM 556 C CA . SER A 1 72 ? -6.310 3.275 2.456 1.00 96.94 72 SER A CA 1
ATOM 557 C C . SER A 1 72 ? -7.308 2.162 2.804 1.00 96.94 72 SER A C 1
ATOM 559 O O . SER A 1 72 ? -7.205 1.060 2.264 1.00 96.94 72 SER A O 1
ATOM 561 N N . LEU A 1 73 ? -8.313 2.436 3.642 1.00 95.69 73 LEU A N 1
ATOM 562 C CA . LEU A 1 73 ? -9.372 1.479 3.978 1.00 95.69 73 LEU A CA 1
ATOM 563 C C . LEU A 1 73 ? -10.610 1.669 3.096 1.00 95.69 73 LEU A C 1
ATOM 565 O O . LEU A 1 73 ? -11.487 2.470 3.397 1.00 95.69 73 LEU A O 1
ATOM 569 N N . ALA A 1 74 ? -10.706 0.887 2.019 1.00 93.25 74 ALA A N 1
ATOM 570 C CA . ALA A 1 74 ? -11.785 1.022 1.034 1.00 93.25 74 ALA A CA 1
ATOM 571 C C . ALA A 1 74 ? -13.183 0.616 1.546 1.00 93.25 74 ALA A C 1
ATOM 573 O O . ALA A 1 74 ? -14.177 1.184 1.105 1.00 93.25 74 ALA A O 1
ATOM 574 N N . LEU A 1 75 ? -13.271 -0.373 2.445 1.00 95.19 75 LEU A N 1
ATOM 575 C CA . LEU A 1 75 ? -14.542 -0.935 2.941 1.00 95.19 75 LEU A CA 1
ATOM 576 C C . LEU A 1 75 ? -14.755 -0.715 4.451 1.00 95.19 75 LEU A C 1
ATOM 578 O O . LEU A 1 75 ? -15.646 -1.321 5.045 1.00 95.19 75 LEU A O 1
ATOM 582 N N . GLY A 1 76 ? -13.929 0.129 5.073 1.00 95.94 76 GLY A N 1
ATOM 583 C CA . GLY A 1 76 ? -13.941 0.360 6.517 1.00 95.94 76 GLY A CA 1
ATOM 584 C C . GLY A 1 76 ? -13.324 -0.775 7.346 1.00 95.94 76 GLY A C 1
ATOM 585 O O . GLY A 1 76 ? -12.746 -1.734 6.825 1.00 95.94 76 GLY A O 1
ATOM 586 N N . TYR A 1 77 ? -13.433 -0.645 8.666 1.00 97.38 77 TYR A N 1
ATOM 587 C CA . TYR A 1 77 ? -12.859 -1.567 9.646 1.00 97.38 77 TYR A CA 1
ATOM 588 C C . TYR A 1 77 ? -13.662 -2.870 9.748 1.00 97.38 77 TYR A C 1
ATOM 590 O O . TYR A 1 77 ? -14.894 -2.846 9.801 1.00 97.38 77 TYR A O 1
ATOM 598 N N . ASN A 1 78 ? -12.964 -4.009 9.817 1.00 95.88 78 ASN A N 1
ATOM 599 C CA . ASN A 1 78 ? -13.536 -5.342 10.060 1.00 95.88 78 ASN A CA 1
ATOM 600 C C . ASN A 1 78 ? -14.759 -5.687 9.188 1.00 95.88 78 ASN A C 1
ATOM 602 O O . ASN A 1 78 ? -15.736 -6.277 9.659 1.00 95.88 78 ASN A O 1
ATOM 606 N N . HIS A 1 79 ? -14.711 -5.319 7.903 1.00 95.69 79 HIS A N 1
ATOM 607 C CA . HIS A 1 79 ? -15.782 -5.623 6.957 1.00 95.69 79 HIS A CA 1
ATOM 608 C C . HIS A 1 79 ? -16.002 -7.148 6.860 1.00 95.69 79 HIS A C 1
ATOM 610 O O . HIS A 1 79 ? -15.044 -7.880 6.587 1.00 95.69 79 HIS A O 1
ATOM 616 N N . PRO A 1 80 ? -17.237 -7.658 7.034 1.00 93.94 80 PRO A N 1
ATOM 617 C CA . PRO A 1 80 ? -17.500 -9.096 7.147 1.00 93.94 80 PRO A CA 1
ATOM 618 C C . PRO A 1 80 ? -17.041 -9.895 5.921 1.00 93.94 80 PRO A C 1
ATOM 620 O O . PRO A 1 80 ? -16.488 -10.982 6.075 1.00 93.94 80 PRO A O 1
ATOM 623 N N . ASP A 1 81 ? -17.184 -9.345 4.712 1.00 94.19 81 ASP A N 1
ATOM 624 C CA . ASP A 1 81 ? -16.717 -10.027 3.497 1.00 94.19 81 ASP A CA 1
ATOM 625 C C . ASP A 1 81 ? -15.187 -10.108 3.407 1.00 94.19 81 ASP A C 1
ATOM 627 O O . ASP A 1 81 ? -14.662 -11.090 2.884 1.00 94.19 81 ASP A O 1
ATOM 631 N N . LEU A 1 82 ? -14.458 -9.128 3.959 1.00 94.44 82 LEU A N 1
ATOM 632 C CA . LEU A 1 82 ? -12.995 -9.186 4.025 1.00 94.44 82 LEU A CA 1
ATOM 633 C C . LEU A 1 82 ? -12.548 -10.221 5.056 1.00 94.44 82 LEU A C 1
ATOM 635 O O . LEU A 1 82 ? -11.679 -11.033 4.751 1.00 94.44 82 LEU A O 1
ATOM 639 N N . VAL A 1 83 ? -13.191 -10.255 6.230 1.00 94.56 83 VAL A N 1
ATOM 640 C CA . VAL A 1 83 ? -12.950 -11.282 7.261 1.00 94.56 83 VAL A CA 1
ATOM 641 C C . VAL A 1 83 ? -13.199 -12.683 6.693 1.00 94.56 83 VAL A C 1
ATOM 643 O O . VAL A 1 83 ? -12.389 -13.593 6.874 1.00 94.56 83 VAL A O 1
ATOM 646 N N . LYS A 1 84 ? -14.287 -12.858 5.936 1.00 95.12 84 LYS A N 1
ATOM 647 C CA . LYS A 1 84 ? -14.588 -14.113 5.241 1.00 95.12 84 LYS A CA 1
ATOM 648 C C . LYS A 1 84 ? -13.526 -14.461 4.194 1.00 95.12 84 LYS A C 1
ATOM 650 O O . LYS A 1 84 ? -13.118 -15.616 4.127 1.00 95.12 84 LYS A O 1
ATOM 655 N N . ALA A 1 85 ? -13.068 -13.490 3.402 1.00 93.25 85 ALA A N 1
ATOM 656 C CA . ALA A 1 85 ? -12.045 -13.706 2.381 1.00 93.25 85 ALA A CA 1
ATOM 657 C C . ALA A 1 85 ? -10.693 -14.131 2.979 1.00 93.25 85 ALA A C 1
ATOM 659 O O . ALA A 1 85 ? -10.062 -15.045 2.454 1.00 93.25 85 ALA A O 1
ATOM 660 N N . VAL A 1 86 ? -10.264 -13.522 4.091 1.00 94.50 86 VAL A N 1
ATOM 661 C CA . VAL A 1 86 ? -9.001 -13.897 4.761 1.00 94.50 86 VAL A CA 1
ATOM 662 C C . VAL A 1 86 ? -9.097 -15.209 5.543 1.00 94.50 86 VAL A C 1
ATOM 664 O O . VAL A 1 86 ? -8.075 -15.829 5.815 1.00 94.50 86 VAL A O 1
ATOM 667 N N . SER A 1 87 ? -10.313 -15.654 5.875 1.00 94.69 87 SER A N 1
ATOM 668 C CA . SER A 1 87 ? -10.560 -16.956 6.514 1.00 94.69 87 SER A CA 1
ATOM 669 C C . SER A 1 87 ? -10.474 -18.135 5.534 1.00 94.69 87 SER A C 1
ATOM 671 O O . SER A 1 87 ? -10.529 -19.290 5.955 1.00 94.69 87 SER A O 1
ATOM 673 N N . ASP A 1 88 ? -10.356 -17.876 4.228 1.00 93.69 88 ASP A N 1
ATOM 674 C CA . ASP A 1 88 ? -10.136 -18.915 3.223 1.00 93.69 88 ASP A CA 1
ATOM 675 C C . ASP A 1 88 ? -8.777 -19.610 3.468 1.00 93.69 88 ASP A C 1
ATOM 677 O O . ASP A 1 88 ? -7.751 -18.928 3.558 1.00 93.69 88 ASP A O 1
ATOM 681 N N . PRO A 1 89 ? -8.706 -20.954 3.531 1.00 94.25 89 PRO A N 1
ATOM 682 C CA . PRO A 1 89 ? -7.444 -21.672 3.736 1.00 94.25 89 PRO A CA 1
ATOM 683 C C . PRO A 1 89 ? -6.347 -21.318 2.720 1.00 94.25 89 PRO A C 1
ATOM 685 O O . PRO A 1 89 ? -5.161 -21.353 3.050 1.00 94.25 89 PRO A O 1
ATOM 688 N N . ARG A 1 90 ? -6.718 -20.919 1.495 1.00 90.69 90 ARG A N 1
ATOM 689 C CA . ARG A 1 90 ? -5.766 -20.450 0.473 1.00 90.69 90 ARG A CA 1
ATOM 690 C C . ARG A 1 90 ? -5.045 -19.177 0.906 1.00 90.69 90 ARG A C 1
ATOM 692 O O . ARG A 1 90 ? -3.875 -18.990 0.559 1.00 90.69 90 ARG A O 1
ATOM 699 N N . PHE A 1 91 ? -5.721 -18.309 1.660 1.00 93.31 91 PHE A N 1
ATOM 700 C CA . PHE A 1 91 ? -5.107 -17.113 2.224 1.00 93.31 91 PHE A CA 1
ATOM 701 C C . PHE A 1 91 ? -4.055 -17.492 3.266 1.00 93.31 91 PHE A C 1
ATOM 703 O O . PHE A 1 91 ? -2.949 -16.967 3.202 1.00 93.31 91 PHE A O 1
ATOM 710 N N . VAL A 1 92 ? -4.340 -18.464 4.142 1.00 93.88 92 VAL A N 1
ATOM 711 C CA . VAL A 1 92 ? -3.371 -18.968 5.136 1.00 93.88 92 VAL A CA 1
ATOM 712 C C . VAL A 1 92 ? -2.088 -19.441 4.454 1.00 93.88 92 VAL A C 1
ATOM 714 O O . VAL A 1 92 ? -1.004 -18.983 4.810 1.00 93.88 92 VAL A O 1
ATOM 717 N N . THR A 1 93 ? -2.197 -20.290 3.427 1.00 94.94 93 THR A N 1
ATOM 718 C CA . THR A 1 93 ? -1.029 -20.749 2.657 1.00 94.94 93 THR A CA 1
ATOM 719 C C . THR A 1 93 ? -0.271 -19.581 2.026 1.00 94.94 93 THR A C 1
ATOM 721 O O . THR A 1 93 ? 0.948 -19.502 2.145 1.00 94.94 93 THR A O 1
ATOM 724 N N . THR A 1 94 ? -0.976 -18.640 1.393 1.00 93.50 94 THR A N 1
ATOM 725 C CA . THR A 1 94 ? -0.342 -17.487 0.730 1.00 93.50 94 THR A CA 1
ATOM 726 C C . THR A 1 94 ? 0.327 -16.536 1.731 1.00 93.50 94 THR A C 1
ATOM 728 O O . THR A 1 94 ? 1.363 -15.949 1.418 1.00 93.50 94 THR A O 1
ATOM 731 N N . ALA A 1 95 ? -0.226 -16.403 2.939 1.00 94.75 95 ALA A N 1
ATOM 732 C CA . ALA A 1 95 ? 0.307 -15.557 4.000 1.00 94.75 95 ALA A CA 1
ATOM 733 C C . ALA A 1 95 ? 1.628 -16.100 4.567 1.00 94.75 95 ALA A C 1
ATOM 735 O O . ALA A 1 95 ? 2.559 -15.326 4.785 1.00 94.75 95 ALA A O 1
ATOM 736 N N . VAL A 1 96 ? 1.735 -17.419 4.766 1.00 96.44 96 VAL A N 1
ATOM 737 C CA . VAL A 1 96 ? 2.952 -18.050 5.319 1.00 96.44 96 VAL A CA 1
ATOM 738 C C . VAL A 1 96 ? 3.976 -18.436 4.252 1.00 96.44 96 VAL A C 1
ATOM 740 O O . VAL A 1 96 ? 5.142 -18.655 4.563 1.00 96.44 96 VAL A O 1
ATOM 743 N N . SER A 1 97 ? 3.566 -18.534 2.987 1.00 96.69 97 SER A N 1
ATOM 744 C CA . SER A 1 97 ? 4.420 -18.927 1.859 1.00 96.69 97 SER A CA 1
ATOM 745 C C . SER A 1 97 ? 4.396 -17.865 0.764 1.00 96.69 97 SER A C 1
ATOM 747 O O . SER A 1 97 ? 3.932 -18.105 -0.348 1.00 96.69 97 SER A O 1
ATOM 749 N N . ARG A 1 98 ? 4.895 -16.666 1.085 1.00 95.56 98 ARG A N 1
ATOM 750 C CA . ARG A 1 98 ? 4.918 -15.524 0.162 1.00 95.56 98 ARG A CA 1
ATOM 751 C C . ARG A 1 98 ? 5.860 -15.796 -1.030 1.00 95.56 98 ARG A C 1
ATOM 753 O O . ARG A 1 98 ? 7.073 -15.854 -0.828 1.00 95.56 98 ARG A O 1
ATOM 760 N N . PRO A 1 99 ? 5.351 -15.916 -2.271 1.00 95.19 99 PRO A N 1
ATOM 761 C CA . PRO A 1 99 ? 6.171 -16.290 -3.419 1.00 95.19 99 PRO A CA 1
ATOM 762 C C . PRO A 1 99 ? 6.937 -15.100 -4.011 1.00 95.19 99 PRO A C 1
ATOM 764 O O . PRO A 1 99 ? 6.468 -13.958 -4.001 1.00 95.19 99 PRO A O 1
ATOM 767 N N . ALA A 1 100 ? 8.074 -15.387 -4.649 1.00 96.88 100 ALA A N 1
ATOM 768 C CA . ALA A 1 100 ? 8.684 -14.483 -5.619 1.00 96.88 100 ALA A CA 1
ATOM 769 C C . ALA A 1 100 ? 7.848 -14.502 -6.914 1.00 96.88 100 ALA A C 1
ATOM 771 O O . ALA A 1 100 ? 8.138 -15.263 -7.835 1.00 96.88 100 ALA A O 1
ATOM 772 N N . LEU A 1 101 ? 6.785 -13.687 -6.966 1.00 95.81 101 LEU A N 1
ATOM 773 C CA . LEU A 1 101 ? 5.753 -13.727 -8.021 1.00 95.81 101 LEU A CA 1
ATOM 774 C C . LEU A 1 101 ? 6.289 -13.646 -9.459 1.00 95.81 101 LEU A C 1
ATOM 776 O O . LEU A 1 101 ? 5.655 -14.183 -10.360 1.00 95.81 101 LEU A O 1
ATOM 780 N N . GLY A 1 102 ? 7.436 -12.995 -9.679 1.00 95.44 102 GLY A N 1
ATOM 781 C CA . GLY A 1 102 ? 8.059 -12.909 -11.005 1.00 95.44 102 GLY A CA 1
ATOM 782 C C . GLY A 1 102 ? 8.648 -14.229 -11.516 1.00 95.44 102 GLY A C 1
ATOM 783 O O . GLY A 1 102 ? 8.788 -14.390 -12.723 1.00 95.44 102 GLY A O 1
ATOM 784 N N . SER A 1 103 ? 8.964 -15.167 -10.620 1.00 97.44 103 SER A N 1
ATOM 785 C CA . SER A 1 103 ? 9.591 -16.452 -10.961 1.00 97.44 103 SER A CA 1
ATOM 786 C C . SER A 1 103 ? 8.677 -17.641 -10.675 1.00 97.44 103 SER A C 1
ATOM 788 O O . SER A 1 103 ? 8.628 -18.583 -11.459 1.00 97.44 103 SER A O 1
ATOM 790 N N . PHE A 1 104 ? 7.952 -17.604 -9.554 1.00 96.94 104 PHE A N 1
ATOM 791 C CA . PHE A 1 104 ? 7.177 -18.735 -9.037 1.00 96.94 104 PHE A CA 1
ATOM 792 C C . PHE A 1 104 ? 5.759 -18.299 -8.628 1.00 96.94 104 PHE A C 1
ATOM 794 O O . PHE A 1 104 ? 5.419 -18.340 -7.442 1.00 96.94 104 PHE A O 1
ATOM 801 N N . PRO A 1 105 ? 4.923 -17.813 -9.566 1.00 95.94 105 PRO A N 1
ATOM 802 C CA . PRO A 1 105 ? 3.555 -17.427 -9.242 1.00 95.94 105 PRO A CA 1
ATOM 803 C C . PRO A 1 105 ? 2.724 -18.652 -8.814 1.00 95.94 105 PRO A C 1
ATOM 805 O O . PRO A 1 105 ? 2.921 -19.746 -9.348 1.00 95.94 105 PRO A O 1
ATOM 808 N N . PRO A 1 106 ? 1.769 -18.498 -7.878 1.00 95.25 106 PRO A N 1
ATOM 809 C CA . PRO A 1 106 ? 0.871 -19.586 -7.515 1.00 95.25 106 PRO A CA 1
ATOM 810 C C . PRO A 1 106 ? -0.081 -19.913 -8.673 1.00 95.25 106 PRO A C 1
ATOM 812 O O . PRO A 1 106 ? -0.389 -19.063 -9.508 1.00 95.25 106 PRO A O 1
ATOM 815 N N . THR A 1 107 ? -0.607 -21.138 -8.696 1.00 96.00 107 THR A N 1
ATOM 816 C CA . THR A 1 107 ? -1.427 -21.662 -9.807 1.00 96.00 107 THR A CA 1
ATOM 817 C C . THR A 1 107 ? -2.693 -20.850 -10.093 1.00 96.00 107 THR A C 1
ATOM 819 O O . THR A 1 107 ? -3.162 -20.830 -11.225 1.00 96.00 107 THR A O 1
ATOM 822 N N . PHE A 1 108 ? -3.228 -20.137 -9.100 1.00 93.38 108 PHE A N 1
ATOM 823 C CA . PHE A 1 108 ? -4.416 -19.291 -9.245 1.00 93.38 108 PHE A CA 1
ATOM 824 C C . PHE A 1 108 ? -4.112 -17.859 -9.725 1.00 93.38 108 PHE A C 1
ATOM 826 O O . PHE A 1 108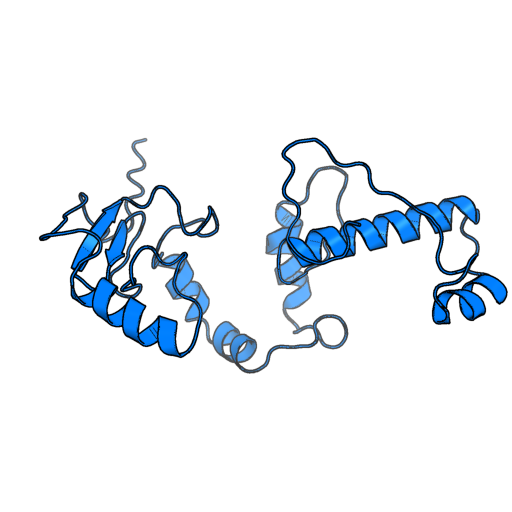 ? -5.036 -17.067 -9.909 1.00 93.38 108 PHE A O 1
ATOM 833 N N . PHE A 1 109 ? -2.839 -17.478 -9.883 1.00 95.06 109 PHE A N 1
ATOM 834 C CA . PHE A 1 109 ? -2.453 -16.075 -10.068 1.00 95.06 109 PHE A CA 1
ATOM 835 C C . PHE A 1 109 ? -2.992 -15.461 -11.365 1.00 95.06 109 PHE A C 1
ATOM 837 O O . PHE A 1 109 ? -3.385 -14.298 -11.368 1.00 95.06 109 PHE A O 1
ATOM 844 N N . VAL A 1 110 ? -3.070 -16.240 -12.449 1.00 94.56 110 VAL A N 1
ATOM 845 C CA . VAL A 1 110 ? -3.604 -15.773 -13.741 1.00 94.56 110 VAL A CA 1
ATOM 846 C C . VAL A 1 110 ? -5.063 -15.332 -13.602 1.00 94.56 110 VAL A C 1
ATOM 848 O O . VAL A 1 110 ? -5.414 -14.212 -13.982 1.00 94.56 110 VAL A O 1
ATOM 851 N N . ASP A 1 111 ? -5.899 -16.172 -12.989 1.00 95.44 111 ASP A N 1
ATOM 852 C CA . ASP A 1 111 ? -7.308 -15.852 -12.749 1.00 95.44 111 ASP A CA 1
ATOM 853 C C . ASP A 1 111 ? -7.463 -14.721 -11.734 1.00 95.44 111 ASP A C 1
ATOM 855 O O . ASP A 1 111 ? -8.305 -13.842 -11.919 1.00 95.44 111 ASP A O 1
ATOM 859 N N . ALA A 1 112 ? -6.625 -14.688 -10.692 1.00 92.94 112 ALA A N 1
ATOM 860 C CA . ALA A 1 112 ? -6.623 -13.590 -9.733 1.00 92.94 112 ALA A CA 1
ATOM 861 C C . ALA A 1 112 ? -6.341 -12.248 -10.419 1.00 92.94 112 ALA A C 1
ATOM 863 O O . ALA A 1 112 ? -7.059 -11.284 -10.167 1.00 92.94 112 ALA A O 1
ATOM 864 N N . MET A 1 113 ? -5.365 -12.179 -11.328 1.00 94.44 113 MET A N 1
ATOM 865 C CA . MET A 1 113 ? -5.061 -10.960 -12.083 1.00 94.44 113 MET A CA 1
ATOM 866 C C . MET A 1 113 ? -6.218 -10.533 -12.982 1.00 94.44 113 MET A C 1
ATOM 868 O O . MET A 1 113 ? -6.608 -9.365 -12.968 1.00 94.44 113 MET A O 1
ATOM 872 N N . LYS A 1 114 ? -6.798 -11.477 -13.731 1.00 93.88 114 LYS A N 1
ATOM 873 C CA . LYS A 1 114 ? -7.920 -11.210 -14.637 1.00 93.88 114 LYS A CA 1
ATOM 874 C C . LYS A 1 114 ? -9.160 -10.717 -13.889 1.00 93.88 114 LYS A C 1
ATOM 876 O O . LYS A 1 114 ? -9.774 -9.741 -14.307 1.00 93.88 114 LYS A O 1
ATOM 881 N N . ASN A 1 115 ? -9.508 -11.377 -12.787 1.00 95.00 115 ASN A N 1
ATOM 882 C CA . ASN A 1 115 ? -10.748 -11.128 -12.051 1.00 95.00 115 ASN A CA 1
ATOM 883 C C . ASN A 1 115 ? -10.640 -9.975 -11.040 1.00 95.00 115 ASN A C 1
ATOM 885 O O . ASN A 1 115 ? -11.660 -9.553 -10.506 1.00 95.00 115 ASN A O 1
ATOM 889 N N . SER A 1 116 ? -9.432 -9.468 -10.769 1.00 94.00 116 SER A N 1
ATOM 890 C CA . SER A 1 116 ? -9.211 -8.285 -9.929 1.00 94.00 116 SER A CA 1
ATOM 891 C C . SER A 1 116 ? -8.817 -7.079 -10.787 1.00 94.00 116 SER A C 1
ATOM 893 O O . SER A 1 116 ? -9.671 -6.489 -11.444 1.00 94.00 116 SER A O 1
ATOM 895 N N . LEU A 1 117 ? -7.534 -6.727 -10.833 1.00 94.56 117 LEU A N 1
ATOM 896 C CA . LEU A 1 117 ? -7.021 -5.524 -11.487 1.00 94.56 117 LEU A CA 1
ATOM 897 C C . LEU A 1 117 ? -7.306 -5.491 -12.995 1.00 94.56 117 LEU A C 1
ATOM 899 O O . LEU A 1 117 ? -7.595 -4.428 -13.534 1.00 94.56 117 LEU A O 1
ATOM 903 N N . GLY A 1 118 ? -7.285 -6.644 -13.672 1.00 94.06 118 GLY A N 1
ATOM 904 C CA . GLY A 1 118 ? -7.607 -6.736 -15.098 1.00 94.06 118 GLY A CA 1
ATOM 905 C C . GLY A 1 118 ? -9.063 -6.384 -15.420 1.00 94.06 118 GLY A C 1
ATOM 906 O O . GLY A 1 118 ? -9.335 -5.820 -16.477 1.00 94.06 118 GLY A O 1
ATOM 907 N N . SER A 1 119 ? -9.995 -6.652 -14.501 1.00 95.44 119 SER A N 1
ATOM 908 C CA . SER A 1 119 ? -11.426 -6.366 -14.691 1.00 95.44 119 SER A CA 1
ATOM 909 C C . SER A 1 119 ? -11.765 -4.872 -14.628 1.00 95.44 119 SER A C 1
ATOM 911 O O . SER A 1 119 ? -12.796 -4.448 -15.145 1.00 95.44 119 SER A O 1
ATOM 913 N N . ILE A 1 120 ? -10.875 -4.074 -14.034 1.00 95.50 120 ILE A N 1
ATOM 914 C CA . ILE A 1 120 ? -11.011 -2.622 -13.859 1.00 95.50 120 ILE A CA 1
ATOM 915 C C . ILE A 1 120 ? -9.933 -1.846 -14.631 1.00 95.50 120 ILE A C 1
ATOM 917 O O . ILE A 1 120 ? -9.647 -0.689 -14.318 1.00 95.50 120 ILE A O 1
ATOM 921 N N . ALA A 1 121 ? -9.311 -2.481 -15.628 1.00 95.56 121 ALA A N 1
ATOM 922 C CA . ALA A 1 121 ? -8.252 -1.875 -16.420 1.00 95.56 121 ALA A CA 1
ATOM 923 C C . ALA A 1 121 ? -8.754 -0.614 -17.162 1.00 95.56 121 ALA A C 1
ATOM 925 O O . ALA A 1 121 ? -9.799 -0.660 -17.824 1.00 95.56 121 ALA A O 1
ATOM 926 N N . PRO A 1 122 ? -8.022 0.516 -17.105 1.00 95.69 122 PRO A N 1
ATOM 927 C CA . PRO A 1 122 ? -8.365 1.706 -17.874 1.00 95.69 122 PRO A CA 1
ATOM 928 C C . PRO A 1 122 ? -8.344 1.447 -19.387 1.00 95.69 122 PRO A C 1
ATOM 930 O O . PRO A 1 122 ? -7.572 0.629 -19.894 1.00 95.69 122 PRO A O 1
ATOM 933 N N . LYS A 1 123 ? -9.157 2.199 -20.139 1.00 96.12 123 LYS A N 1
ATOM 934 C CA . LYS A 1 123 ? -9.188 2.111 -21.608 1.00 96.12 123 LYS A CA 1
ATOM 935 C C . LYS A 1 123 ? -7.791 2.355 -22.192 1.00 96.12 123 LYS A C 1
ATOM 937 O O . LYS A 1 123 ? -7.163 3.360 -21.883 1.00 96.12 123 LYS A O 1
ATOM 942 N N . GLY A 1 124 ? -7.333 1.448 -23.057 1.00 95.44 124 GLY A N 1
ATOM 943 C CA . GLY A 1 124 ? -6.017 1.529 -23.705 1.00 95.44 124 GLY A CA 1
ATOM 944 C C . GLY A 1 124 ? -4.846 0.971 -22.885 1.00 95.44 124 GLY A C 1
ATOM 945 O O . GLY A 1 124 ? -3.751 0.860 -23.427 1.00 95.44 124 GLY A O 1
ATOM 946 N N . CYS A 1 125 ? -5.069 0.551 -21.633 1.00 94.38 125 CYS A N 1
ATOM 947 C CA . CYS A 1 125 ? -4.033 0.021 -20.740 1.00 94.38 125 CYS A CA 1
ATOM 948 C C . CYS A 1 125 ? -4.356 -1.421 -20.301 1.00 94.38 125 CYS A C 1
ATOM 950 O O . CYS A 1 125 ? -4.732 -1.636 -19.151 1.00 94.38 125 CYS A O 1
ATOM 952 N N . PRO A 1 126 ? -4.230 -2.428 -21.189 1.00 88.75 126 PRO A N 1
ATOM 953 C CA . PRO A 1 126 ? -4.615 -3.806 -20.869 1.00 88.75 126 PRO A CA 1
ATOM 954 C C . PRO A 1 126 ? -3.615 -4.536 -19.956 1.00 88.75 126 PRO A C 1
ATOM 956 O O . PRO A 1 126 ? -3.948 -5.572 -19.386 1.00 88.75 126 PRO A O 1
ATOM 959 N N . GLY A 1 127 ? -2.378 -4.040 -19.849 1.00 90.44 127 GLY A N 1
ATOM 960 C CA . GLY A 1 127 ? -1.327 -4.645 -19.032 1.00 90.44 127 GLY A CA 1
ATOM 961 C C . GLY A 1 127 ? -1.372 -4.176 -17.579 1.00 90.44 127 GLY A C 1
ATOM 962 O O . GLY A 1 127 ? -1.587 -2.996 -17.310 1.00 90.44 127 GLY A O 1
ATOM 963 N N . VAL A 1 128 ? -1.105 -5.092 -16.646 1.00 92.56 128 VAL A N 1
ATOM 964 C CA . VAL A 1 128 ? -1.001 -4.799 -15.211 1.00 92.56 128 VAL A CA 1
ATOM 965 C C . VAL A 1 128 ? 0.288 -5.401 -14.664 1.00 92.56 128 VAL A C 1
ATOM 967 O O . VAL A 1 128 ? 0.556 -6.583 -14.867 1.00 92.56 128 VAL A O 1
ATOM 970 N N . GLN A 1 129 ? 1.057 -4.594 -13.935 1.00 93.81 129 GLN A N 1
ATOM 971 C CA . GLN A 1 129 ? 2.221 -5.039 -13.175 1.00 93.81 129 GLN A CA 1
ATOM 972 C C . GLN A 1 129 ? 1.992 -4.747 -11.693 1.00 93.81 129 GLN A C 1
ATOM 974 O O . GLN A 1 129 ? 1.825 -3.592 -11.302 1.00 93.81 129 GLN A O 1
ATOM 979 N N . ASN A 1 130 ? 2.024 -5.789 -10.863 1.00 94.19 130 ASN A N 1
ATOM 980 C CA . ASN A 1 130 ? 1.875 -5.634 -9.421 1.00 94.19 130 ASN A CA 1
ATOM 981 C C . ASN A 1 130 ? 3.177 -5.176 -8.773 1.00 94.19 130 ASN A C 1
ATOM 983 O O . ASN A 1 130 ? 4.268 -5.648 -9.100 1.00 94.19 130 ASN A O 1
ATOM 987 N N . VAL A 1 131 ? 3.029 -4.310 -7.783 1.00 95.31 131 VAL A N 1
ATOM 988 C CA . VAL A 1 131 ? 4.085 -3.850 -6.885 1.00 95.31 131 VAL A CA 1
ATOM 989 C C . VAL A 1 131 ? 3.489 -3.652 -5.491 1.00 95.31 131 VAL A C 1
ATOM 991 O O . VAL A 1 131 ? 2.280 -3.771 -5.306 1.00 95.31 131 VAL A O 1
ATOM 994 N N . LEU A 1 132 ? 4.328 -3.384 -4.494 1.00 94.81 132 LEU A N 1
ATOM 995 C CA . LEU A 1 132 ? 3.910 -3.438 -3.093 1.00 94.81 132 LEU A CA 1
ATOM 996 C C . LEU A 1 132 ? 3.204 -2.167 -2.599 1.00 94.81 132 LEU A C 1
ATOM 998 O O . LEU A 1 132 ? 2.302 -2.253 -1.773 1.00 94.81 132 LEU A O 1
ATOM 1002 N N . CYS A 1 133 ? 3.640 -0.990 -3.042 1.00 96.62 133 CYS A N 1
ATOM 1003 C CA . CYS A 1 133 ? 3.147 0.291 -2.533 1.00 96.62 133 CYS A CA 1
ATOM 1004 C C . CYS A 1 133 ? 3.210 1.398 -3.591 1.00 96.62 133 CYS A C 1
ATOM 1006 O O . CYS A 1 133 ? 3.923 1.263 -4.588 1.00 96.62 133 CYS A O 1
ATOM 1008 N N . GLY A 1 134 ? 2.543 2.528 -3.328 1.00 96.12 134 GLY A N 1
ATOM 1009 C CA . GLY A 1 134 ? 2.477 3.670 -4.250 1.00 96.12 134 GLY A CA 1
ATOM 1010 C C . GLY A 1 134 ? 3.844 4.202 -4.702 1.00 96.12 134 GLY A C 1
ATOM 1011 O O . GLY A 1 134 ? 4.037 4.445 -5.890 1.00 96.12 134 GLY A O 1
ATOM 1012 N N . THR A 1 135 ? 4.826 4.291 -3.797 1.00 96.31 135 THR A N 1
ATOM 1013 C CA . THR A 1 135 ? 6.201 4.696 -4.147 1.00 96.31 135 THR A CA 1
ATOM 1014 C C . THR A 1 135 ? 6.820 3.736 -5.169 1.00 96.31 135 THR A C 1
ATOM 1016 O O . THR A 1 135 ? 7.295 4.160 -6.220 1.00 96.31 135 THR A O 1
ATOM 1019 N N . SER A 1 136 ? 6.754 2.423 -4.913 1.00 95.81 136 SER A N 1
ATOM 1020 C CA . SER A 1 136 ? 7.277 1.417 -5.846 1.00 95.81 136 SER A CA 1
ATOM 1021 C C . SER A 1 136 ? 6.506 1.374 -7.171 1.00 95.81 136 SER A C 1
ATOM 1023 O O . SER A 1 136 ? 7.103 1.055 -8.202 1.00 95.81 136 SER A O 1
ATOM 1025 N N . SER A 1 137 ? 5.215 1.732 -7.169 1.00 96.81 137 SER A N 1
ATOM 1026 C CA . SER A 1 137 ? 4.407 1.890 -8.386 1.00 96.81 137 SER A CA 1
ATOM 1027 C C . SER A 1 137 ? 4.966 2.995 -9.257 1.00 96.81 137 SER A C 1
ATOM 1029 O O . SER A 1 137 ? 5.295 2.741 -10.414 1.00 96.81 137 SER A O 1
ATOM 1031 N N . ASN A 1 138 ? 5.158 4.186 -8.690 1.00 97.00 138 ASN A N 1
ATOM 1032 C CA . ASN A 1 138 ? 5.687 5.315 -9.443 1.00 97.00 138 ASN A CA 1
ATOM 1033 C C . ASN A 1 138 ? 7.120 5.051 -9.924 1.00 97.00 138 ASN A C 1
ATOM 1035 O O . ASN A 1 138 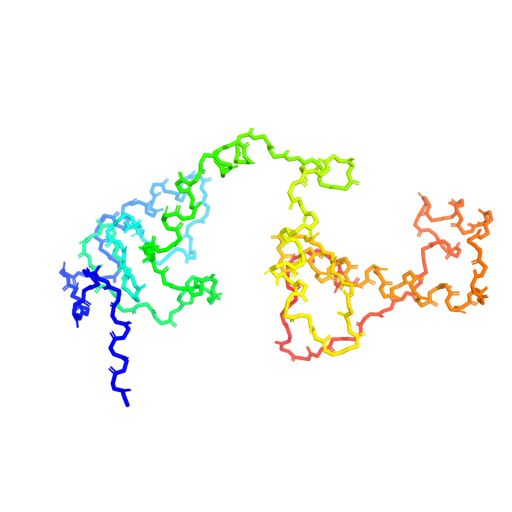? 7.430 5.304 -11.085 1.00 97.00 138 ASN A O 1
ATOM 1039 N N . GLU A 1 139 ? 7.987 4.468 -9.093 1.00 96.12 139 GLU A N 1
ATOM 1040 C CA . GLU A 1 139 ? 9.357 4.151 -9.510 1.00 96.12 139 GLU A CA 1
ATOM 1041 C C . GLU A 1 139 ? 9.429 3.154 -10.671 1.00 96.12 139 GLU A C 1
ATOM 1043 O O . GLU A 1 139 ? 10.278 3.292 -11.557 1.00 96.12 139 GLU A O 1
ATOM 1048 N N . ASN A 1 140 ? 8.591 2.112 -10.659 1.00 96.56 140 ASN A N 1
ATOM 1049 C CA . ASN A 1 140 ? 8.558 1.141 -11.750 1.00 96.56 140 ASN A CA 1
ATOM 1050 C C . ASN A 1 140 ? 7.890 1.722 -12.997 1.00 96.56 140 ASN A C 1
ATOM 1052 O O . ASN A 1 140 ? 8.374 1.451 -14.093 1.00 96.56 140 ASN A O 1
ATOM 1056 N N . ALA A 1 141 ? 6.869 2.570 -12.843 1.00 96.75 141 ALA A N 1
ATOM 1057 C CA . ALA A 1 141 ? 6.261 3.297 -13.954 1.00 96.75 141 ALA A CA 1
ATOM 1058 C C . ALA A 1 141 ? 7.276 4.221 -14.648 1.00 96.75 141 ALA A C 1
ATOM 1060 O O . ALA A 1 141 ? 7.404 4.185 -15.869 1.00 96.75 141 ALA A O 1
ATOM 1061 N N . ILE A 1 142 ? 8.068 4.977 -13.882 1.00 96.50 142 ILE A N 1
ATOM 1062 C CA . ILE A 1 142 ? 9.119 5.855 -14.419 1.00 96.50 142 ILE A CA 1
ATOM 1063 C C . ILE A 1 142 ? 10.217 5.040 -15.107 1.00 96.50 142 ILE A C 1
ATOM 1065 O O . ILE A 1 142 ? 10.600 5.357 -16.231 1.00 96.50 142 ILE A O 1
ATOM 1069 N N . LYS A 1 143 ? 10.685 3.943 -14.491 1.00 96.69 143 LYS A N 1
ATOM 1070 C CA . LYS A 1 143 ? 11.634 3.027 -15.152 1.00 96.69 143 LYS A CA 1
ATOM 1071 C C . LYS A 1 143 ? 11.074 2.500 -16.473 1.00 96.69 143 LYS A C 1
ATOM 1073 O O . LYS A 1 143 ? 11.795 2.482 -17.464 1.00 96.69 143 LYS A O 1
ATOM 1078 N N . ALA A 1 144 ? 9.810 2.078 -16.496 1.00 97.12 144 ALA A N 1
ATOM 1079 C CA . ALA A 1 144 ? 9.156 1.597 -17.708 1.00 97.12 144 ALA A CA 1
ATOM 1080 C C . ALA A 1 144 ? 9.088 2.690 -18.785 1.00 97.12 144 ALA A C 1
ATOM 1082 O O . ALA A 1 144 ? 9.435 2.423 -19.935 1.00 97.12 144 ALA A O 1
ATOM 1083 N N . ALA A 1 145 ? 8.744 3.925 -18.410 1.00 97.50 145 ALA A N 1
ATOM 1084 C CA . ALA A 1 145 ? 8.728 5.071 -19.315 1.00 97.50 145 ALA A CA 1
ATOM 1085 C C . ALA A 1 145 ? 10.125 5.390 -19.878 1.00 97.50 145 ALA A C 1
ATOM 1087 O O . ALA A 1 145 ? 10.266 5.596 -21.082 1.00 97.50 145 ALA A O 1
ATOM 1088 N N . PHE A 1 146 ? 11.172 5.361 -19.048 1.00 97.44 146 PHE A N 1
ATOM 1089 C CA . PHE A 1 146 ? 12.557 5.562 -19.485 1.00 97.44 146 PHE A CA 1
ATOM 1090 C C . PHE A 1 146 ? 13.045 4.455 -20.421 1.00 97.44 146 PHE A C 1
ATOM 1092 O O . PHE A 1 146 ? 13.637 4.750 -21.460 1.00 97.44 146 PHE A O 1
ATOM 1099 N N . MET A 1 147 ? 12.763 3.187 -20.099 1.00 97.31 147 MET A N 1
ATOM 1100 C CA . MET A 1 147 ? 13.089 2.056 -20.973 1.00 97.31 147 MET A CA 1
ATOM 1101 C C . MET A 1 147 ? 12.378 2.179 -22.322 1.00 97.31 147 MET A C 1
ATOM 1103 O O . MET A 1 147 ? 13.014 2.008 -23.361 1.00 97.31 147 MET A O 1
ATOM 1107 N N . TRP A 1 148 ? 11.087 2.524 -22.311 1.00 97.12 148 TRP A N 1
ATOM 1108 C CA . TRP A 1 148 ? 10.310 2.754 -23.524 1.00 97.12 148 TRP A CA 1
ATOM 1109 C C . TRP A 1 148 ? 10.890 3.905 -24.353 1.00 97.12 148 TRP A C 1
ATOM 1111 O O . TRP A 1 148 ? 11.167 3.720 -25.535 1.00 97.12 148 TRP A O 1
ATOM 1121 N N . TYR A 1 149 ? 11.164 5.058 -23.738 1.00 98.06 149 TYR A N 1
ATOM 1122 C CA . TYR A 1 149 ? 11.719 6.228 -24.421 1.00 98.06 149 TYR A CA 1
ATOM 1123 C C . TYR A 1 149 ? 13.090 5.941 -25.050 1.00 98.06 149 TYR A C 1
ATOM 1125 O O . TYR A 1 149 ? 13.334 6.275 -26.210 1.00 98.06 149 TYR A O 1
ATOM 1133 N N . GLN A 1 150 ? 13.976 5.252 -24.325 1.00 97.50 150 GLN A N 1
ATOM 1134 C CA . GLN A 1 150 ? 15.280 4.849 -24.855 1.00 97.50 150 GLN A CA 1
ATOM 1135 C C . GLN A 1 150 ? 15.156 3.797 -25.966 1.00 97.50 150 GLN A C 1
ATOM 1137 O O . GLN A 1 150 ? 15.922 3.836 -26.926 1.00 97.50 150 GLN A O 1
ATOM 1142 N N . ALA A 1 151 ? 14.185 2.881 -25.884 1.00 97.44 151 ALA A N 1
ATOM 1143 C CA . ALA A 1 151 ? 13.901 1.946 -26.971 1.00 97.44 151 ALA A CA 1
ATOM 1144 C C . ALA A 1 151 ? 13.421 2.675 -28.238 1.00 97.44 151 ALA A C 1
ATOM 1146 O O . ALA A 1 151 ? 13.868 2.332 -29.332 1.00 97.44 151 ALA A O 1
ATOM 1147 N N . GLN A 1 152 ? 12.591 3.718 -28.097 1.00 97.94 152 GLN A N 1
ATOM 1148 C CA . GLN A 1 152 ? 12.190 4.575 -29.219 1.00 97.94 152 GLN A CA 1
ATOM 1149 C C . GLN A 1 152 ? 13.399 5.298 -29.833 1.00 97.94 152 GLN A C 1
ATOM 1151 O O . GLN A 1 152 ? 13.573 5.264 -31.049 1.00 97.94 152 GLN A O 1
ATOM 1156 N N . LYS A 1 153 ? 14.290 5.877 -29.013 1.00 96.38 153 LYS A N 1
ATOM 1157 C CA . LYS A 1 153 ? 15.527 6.525 -29.497 1.00 96.38 153 LYS A CA 1
ATOM 1158 C C . LYS A 1 153 ? 16.454 5.585 -30.266 1.00 96.38 153 LYS A C 1
ATOM 1160 O O . LYS A 1 153 ? 17.117 6.023 -31.199 1.00 96.38 153 LYS A O 1
ATOM 1165 N N . ARG A 1 154 ? 16.490 4.302 -29.898 1.00 96.56 154 ARG A N 1
ATOM 1166 C CA . ARG A 1 154 ? 17.257 3.265 -30.610 1.00 96.56 154 ARG A CA 1
ATOM 1167 C C . ARG A 1 154 ? 16.520 2.667 -31.818 1.00 96.56 154 ARG A C 1
ATOM 1169 O O . ARG A 1 154 ? 17.013 1.707 -32.409 1.00 96.56 154 ARG A O 1
ATOM 1176 N N . GLY A 1 155 ? 15.328 3.159 -32.164 1.00 96.88 155 GLY A N 1
ATOM 1177 C CA . GLY A 1 155 ? 14.513 2.597 -33.247 1.00 96.88 155 GLY A CA 1
ATOM 1178 C C . GLY A 1 155 ? 14.123 1.132 -33.016 1.00 96.88 155 GLY A C 1
ATOM 1179 O O . GLY A 1 155 ? 14.038 0.365 -33.968 1.00 96.88 155 GLY A O 1
ATOM 1180 N N . GLY A 1 156 ? 13.962 0.715 -31.754 1.00 95.06 156 GLY A N 1
ATOM 1181 C CA . GLY A 1 156 ? 13.682 -0.675 -31.375 1.00 95.06 156 GLY A CA 1
ATOM 1182 C C . GLY A 1 156 ? 14.913 -1.586 -31.284 1.00 95.06 156 GLY A C 1
ATOM 1183 O O . GLY A 1 156 ? 14.779 -2.734 -30.865 1.00 95.06 156 GLY A O 1
ATOM 1184 N N . SER A 1 157 ? 16.109 -1.089 -31.615 1.00 96.56 157 SER A N 1
ATOM 1185 C CA . SER A 1 157 ? 17.348 -1.865 -31.500 1.00 96.56 157 SER A CA 1
ATOM 1186 C C . SER A 1 157 ? 17.707 -2.160 -30.032 1.00 96.56 157 SER A C 1
ATOM 1188 O O . SER A 1 157 ? 17.413 -1.347 -29.137 1.00 96.56 157 SER A O 1
ATOM 1190 N N . PRO A 1 158 ? 18.363 -3.304 -29.754 1.00 97.12 158 PRO A N 1
ATOM 1191 C CA . PRO A 1 158 ? 18.869 -3.609 -28.418 1.00 97.12 158 PRO A CA 1
ATOM 1192 C C . PRO A 1 158 ? 19.941 -2.593 -27.971 1.00 97.12 158 PRO A C 1
ATOM 1194 O O . PRO A 1 158 ? 20.501 -1.885 -28.811 1.00 97.12 158 PRO A O 1
ATOM 1197 N N . PRO A 1 159 ? 20.234 -2.501 -26.659 1.00 97.56 159 PRO A N 1
ATOM 1198 C CA . PRO A 1 159 ? 21.366 -1.722 -26.159 1.00 97.56 159 PRO A CA 1
ATOM 1199 C C . PRO A 1 159 ? 22.686 -2.159 -26.807 1.00 97.56 159 PRO A C 1
ATOM 1201 O O . PRO A 1 159 ? 22.905 -3.345 -27.058 1.00 97.56 159 PRO A O 1
ATOM 1204 N N . THR A 1 160 ? 23.566 -1.198 -27.063 1.00 97.75 160 THR A N 1
ATOM 1205 C CA . THR A 1 160 ? 24.919 -1.447 -27.567 1.00 97.75 160 THR A CA 1
ATOM 1206 C C . THR A 1 160 ? 25.830 -1.986 -26.463 1.00 97.75 160 THR A C 1
ATOM 1208 O O . THR A 1 160 ? 25.508 -1.921 -25.278 1.00 97.75 160 THR A O 1
ATOM 1211 N N . LYS A 1 161 ? 27.012 -2.489 -26.835 1.00 98.31 161 LYS A N 1
ATOM 1212 C CA . LYS A 1 161 ? 28.034 -2.877 -25.853 1.00 98.31 161 LYS A CA 1
ATOM 1213 C C . LYS A 1 161 ? 28.429 -1.706 -24.943 1.00 98.31 161 LYS A C 1
ATOM 1215 O O . LYS A 1 161 ? 28.574 -1.912 -23.746 1.00 98.31 161 LYS A O 1
ATOM 1220 N N . ASP A 1 162 ? 28.549 -0.502 -25.497 1.00 98.06 162 ASP A N 1
ATOM 1221 C CA . ASP A 1 162 ? 28.888 0.699 -24.729 1.00 98.06 162 ASP A CA 1
ATOM 1222 C C . ASP A 1 162 ? 27.771 1.077 -23.742 1.00 98.06 162 ASP A C 1
ATOM 1224 O O . ASP A 1 162 ? 28.050 1.355 -22.579 1.00 98.06 162 ASP A O 1
ATOM 1228 N N . ASP A 1 163 ? 26.494 0.969 -24.142 1.00 97.88 163 ASP A N 1
ATOM 1229 C CA . ASP A 1 163 ? 25.355 1.136 -23.220 1.00 97.88 163 ASP A CA 1
ATOM 1230 C C . ASP A 1 163 ? 25.430 0.149 -22.040 1.00 97.88 163 ASP A C 1
ATOM 1232 O O . ASP A 1 163 ? 25.205 0.520 -20.888 1.00 97.88 163 ASP A O 1
ATOM 1236 N N . LEU A 1 164 ? 25.743 -1.120 -22.321 1.00 98.25 164 LEU A N 1
ATOM 1237 C CA . LEU A 1 164 ? 25.818 -2.173 -21.307 1.00 98.25 164 LEU A CA 1
ATOM 1238 C C . LEU A 1 164 ? 27.019 -1.984 -20.371 1.00 98.25 164 LEU A C 1
ATOM 1240 O O . LEU A 1 164 ? 26.876 -2.135 -19.160 1.00 98.25 164 LEU A O 1
ATOM 1244 N N . ASP A 1 165 ? 28.181 -1.623 -20.912 1.00 98.62 165 ASP A N 1
ATOM 1245 C CA . ASP A 1 165 ? 29.414 -1.471 -20.139 1.00 98.62 165 ASP A CA 1
ATOM 1246 C C . ASP A 1 165 ? 29.396 -0.181 -19.284 1.00 98.62 165 ASP A C 1
ATOM 1248 O O . ASP A 1 165 ? 29.846 -0.194 -18.134 1.00 98.62 165 ASP A O 1
ATOM 1252 N N . SER A 1 166 ? 28.845 0.925 -19.804 1.00 98.44 166 SER A N 1
ATOM 1253 C CA . SER A 1 166 ? 28.767 2.219 -19.098 1.00 98.44 166 SER A CA 1
ATOM 1254 C C . SER A 1 166 ? 27.643 2.289 -18.054 1.00 98.44 166 SER A C 1
ATOM 1256 O O . SER A 1 166 ? 27.814 2.934 -17.015 1.00 98.44 166 SER A O 1
ATOM 1258 N N . CYS A 1 167 ? 26.512 1.587 -18.246 1.00 97.75 167 CYS A N 1
ATOM 1259 C CA . CYS A 1 167 ? 25.409 1.633 -17.272 1.00 97.75 167 CYS A CA 1
ATOM 1260 C C . CYS A 1 167 ? 25.814 1.087 -15.892 1.00 97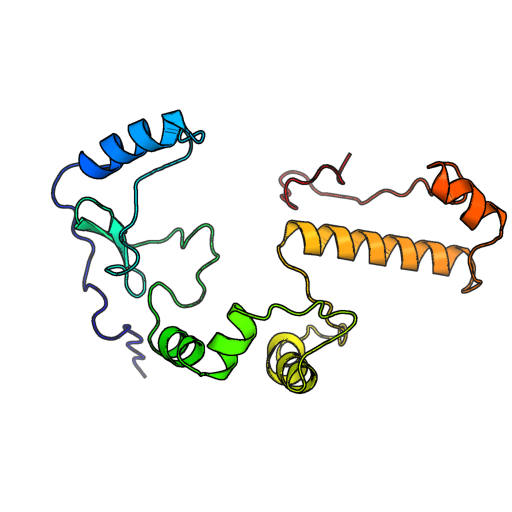.75 167 CYS A C 1
ATOM 1262 O O . CYS A 1 167 ? 25.387 1.617 -14.867 1.00 97.75 167 CYS A O 1
ATOM 1264 N N . MET A 1 168 ? 26.719 0.104 -15.855 1.00 97.88 168 MET A N 1
ATOM 1265 C CA . MET A 1 168 ? 27.251 -0.487 -14.620 1.00 97.88 168 MET A C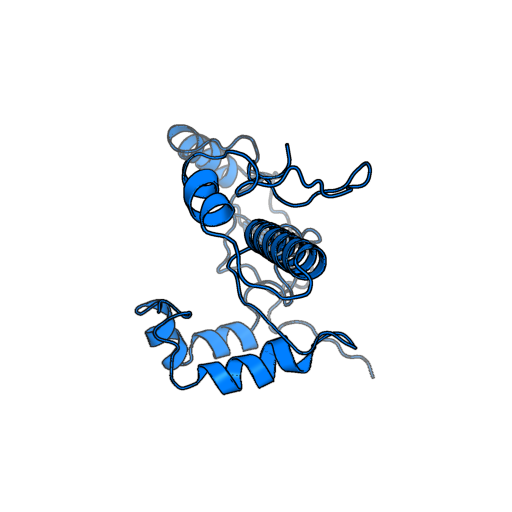A 1
ATOM 1266 C C . MET A 1 168 ? 28.134 0.469 -13.806 1.00 97.88 168 MET A C 1
ATOM 1268 O O . MET A 1 168 ? 28.440 0.184 -12.650 1.00 97.88 168 MET A O 1
ATOM 1272 N N . LYS A 1 169 ? 28.545 1.591 -14.402 1.00 97.88 169 LYS A N 1
ATOM 1273 C CA . LYS A 1 169 ? 29.374 2.631 -13.777 1.00 97.88 169 LYS A CA 1
ATOM 1274 C C . LYS A 1 169 ? 28.601 3.922 -13.512 1.00 97.88 169 LYS A C 1
ATOM 1276 O O . LYS A 1 169 ? 29.191 4.897 -13.063 1.00 97.88 169 LYS A O 1
ATOM 1281 N N . HIS A 1 170 ? 27.293 3.927 -13.782 1.00 96.81 170 HIS A N 1
ATOM 1282 C CA . HIS A 1 170 ? 26.450 5.126 -13.770 1.00 96.81 170 HIS A CA 1
ATOM 1283 C C . HIS A 1 170 ? 26.900 6.197 -14.785 1.00 96.81 170 HIS A C 1
ATOM 1285 O O . HIS A 1 170 ? 26.712 7.391 -14.563 1.00 96.81 170 HIS A O 1
ATOM 1291 N N . GLU A 1 171 ? 27.494 5.774 -15.905 1.00 97.81 171 GLU A N 1
ATOM 1292 C CA . GLU A 1 171 ? 28.031 6.653 -16.949 1.00 97.81 171 GLU A CA 1
ATOM 1293 C C . GLU A 1 171 ? 27.123 6.678 -18.189 1.00 97.81 171 GLU A C 1
ATOM 1295 O O . GLU A 1 171 ? 26.306 5.779 -18.415 1.00 97.81 171 GLU A O 1
ATOM 1300 N N . LEU A 1 172 ? 27.268 7.722 -19.009 1.00 97.19 172 LEU A N 1
ATOM 1301 C CA . LEU A 1 172 ? 26.685 7.769 -20.351 1.00 97.19 172 LEU A CA 1
ATOM 1302 C C . LEU A 1 172 ? 27.446 6.819 -21.299 1.00 97.19 172 LEU A C 1
ATOM 1304 O O . LEU A 1 172 ? 28.651 6.649 -21.121 1.00 97.19 172 LEU A O 1
ATOM 1308 N N . PRO A 1 173 ? 26.785 6.265 -22.334 1.00 96.12 173 PRO A N 1
ATOM 1309 C CA . PRO A 1 173 ? 25.362 6.431 -22.666 1.00 96.12 173 PRO A CA 1
ATOM 1310 C C . PRO A 1 173 ? 24.404 5.536 -21.857 1.00 96.12 173 PRO A C 1
ATOM 1312 O O . PRO A 1 173 ? 23.193 5.772 -21.874 1.00 96.12 173 PRO A O 1
ATOM 1315 N N . GLY A 1 174 ? 24.923 4.549 -21.120 1.00 97.06 174 GLY A N 1
ATOM 1316 C CA . GLY A 1 174 ? 24.148 3.510 -20.440 1.00 97.06 174 GLY A CA 1
ATOM 1317 C C . GLY A 1 174 ? 23.235 3.999 -19.313 1.00 97.06 174 GLY A C 1
ATOM 1318 O O . GLY A 1 174 ? 22.196 3.389 -19.054 1.00 97.06 174 GLY A O 1
ATOM 1319 N N . THR A 1 175 ? 23.578 5.122 -18.679 1.00 96.88 175 THR A N 1
ATOM 1320 C CA . THR A 1 175 ? 22.757 5.818 -17.675 1.00 96.88 175 THR A CA 1
ATOM 1321 C C . THR A 1 175 ? 22.318 7.171 -18.235 1.00 96.88 175 THR A C 1
ATOM 1323 O O . THR A 1 175 ? 22.966 8.187 -17.991 1.00 96.88 175 THR A O 1
ATOM 1326 N N . PRO A 1 176 ? 21.257 7.207 -19.058 1.00 95.62 176 PRO A N 1
ATOM 1327 C CA . PRO A 1 176 ? 20.880 8.405 -19.792 1.00 95.62 176 PRO A CA 1
ATOM 1328 C C . PRO A 1 176 ? 20.374 9.509 -18.863 1.00 95.62 176 PRO A C 1
ATOM 1330 O O . PRO A 1 176 ? 19.677 9.252 -17.882 1.00 95.62 176 PRO A O 1
ATOM 1333 N N . ASN A 1 177 ? 20.650 10.756 -19.243 1.00 95.88 177 ASN A N 1
ATOM 1334 C CA . ASN A 1 177 ? 20.182 11.937 -18.527 1.00 95.88 177 ASN A CA 1
ATOM 1335 C C . ASN A 1 177 ? 18.728 12.249 -18.926 1.00 95.88 177 ASN A C 1
ATOM 1337 O O . ASN A 1 177 ? 18.466 13.020 -19.851 1.00 95.88 177 ASN A O 1
ATOM 1341 N N . LEU A 1 178 ? 17.781 11.562 -18.285 1.00 96.00 178 LEU A N 1
ATOM 1342 C CA . LEU A 1 178 ? 16.343 11.733 -18.490 1.00 96.00 178 LEU A CA 1
ATOM 1343 C C . LEU A 1 178 ? 15.715 12.415 -17.279 1.00 96.00 178 LEU A C 1
ATOM 1345 O O . LEU A 1 178 ? 16.136 12.198 -16.147 1.00 96.00 178 LEU A O 1
ATOM 1349 N N . SER A 1 179 ? 14.666 13.191 -17.521 1.00 95.56 179 SER A N 1
ATOM 1350 C CA . SER A 1 179 ? 13.893 13.854 -16.476 1.00 95.56 179 SER A CA 1
ATOM 1351 C C . SER A 1 179 ? 12.428 13.426 -16.521 1.00 95.56 179 SER A C 1
ATOM 1353 O O . SER A 1 179 ? 11.909 12.988 -17.551 1.00 95.56 179 SER A O 1
ATOM 1355 N N . VAL A 1 180 ? 11.757 13.554 -15.377 1.00 95.69 180 VAL A N 1
ATOM 1356 C CA . VAL A 1 180 ? 10.301 13.448 -15.258 1.00 95.69 180 VAL A CA 1
ATOM 1357 C C . VAL A 1 180 ? 9.788 14.823 -14.866 1.00 95.69 180 VAL A C 1
ATOM 1359 O O . VAL A 1 180 ? 10.254 15.401 -13.889 1.00 95.69 180 VAL A O 1
ATOM 1362 N N . LEU A 1 181 ? 8.838 15.354 -15.630 1.00 96.75 181 LEU A N 1
ATOM 1363 C CA . LEU A 1 181 ? 8.167 16.598 -15.276 1.00 96.75 181 LEU A CA 1
ATOM 1364 C C . LEU A 1 181 ? 7.153 16.324 -14.158 1.00 96.75 181 LEU A C 1
ATOM 1366 O O . LEU A 1 181 ? 6.301 15.446 -14.296 1.00 96.75 181 LEU A O 1
ATOM 1370 N N . SER A 1 182 ? 7.233 17.092 -13.073 1.00 96.06 182 SER A N 1
ATOM 1371 C CA . SER A 1 182 ? 6.261 17.105 -11.977 1.00 96.06 182 SER A CA 1
ATOM 1372 C C . SER A 1 182 ? 5.604 18.479 -11.847 1.00 96.06 182 SER A C 1
ATOM 1374 O O . SER A 1 182 ? 6.042 19.457 -12.453 1.00 96.06 182 SER A O 1
ATOM 1376 N N . PHE A 1 183 ? 4.543 18.551 -11.047 1.00 96.75 183 PHE A N 1
ATOM 1377 C CA . PHE A 1 183 ? 3.785 19.779 -10.810 1.00 96.75 183 PHE A CA 1
ATOM 1378 C C . PHE A 1 183 ? 3.952 20.255 -9.369 1.00 96.75 183 PHE A C 1
ATOM 1380 O O . PHE A 1 183 ? 4.199 19.450 -8.463 1.00 96.75 183 PHE A O 1
ATOM 1387 N N . ASP A 1 184 ? 3.796 21.562 -9.164 1.00 97.62 184 ASP A N 1
ATOM 1388 C CA . ASP A 1 184 ? 3.775 22.153 -7.829 1.00 97.62 184 ASP A CA 1
ATOM 1389 C C . ASP A 1 184 ? 2.672 21.518 -6.961 1.00 97.62 184 ASP A C 1
ATOM 1391 O O . ASP A 1 184 ? 1.589 21.188 -7.449 1.00 97.62 184 ASP A O 1
ATOM 1395 N N . GLY A 1 185 ? 2.979 21.274 -5.685 1.00 96.50 185 GLY A N 1
ATOM 1396 C CA . GLY A 1 185 ? 2.085 20.599 -4.735 1.00 96.50 185 GLY A CA 1
ATOM 1397 C C . GLY A 1 185 ? 1.905 19.081 -4.920 1.00 96.50 185 GLY A C 1
ATOM 1398 O O . GLY A 1 185 ? 1.126 18.471 -4.186 1.00 96.50 185 GLY A O 1
ATOM 1399 N N . SER A 1 186 ? 2.597 18.442 -5.869 1.00 96.56 186 SER A N 1
ATOM 1400 C CA . SER A 1 186 ? 2.485 16.992 -6.085 1.00 96.56 186 SER A CA 1
ATOM 1401 C C . SER A 1 186 ? 3.128 16.147 -4.969 1.00 96.56 186 SER A C 1
ATOM 1403 O O . SER A 1 186 ? 4.105 16.543 -4.335 1.00 96.56 186 SER A O 1
ATOM 1405 N N . PHE A 1 187 ? 2.587 14.943 -4.731 1.00 96.62 187 PHE A N 1
ATOM 1406 C CA . PHE A 1 187 ? 3.124 13.967 -3.774 1.00 96.62 187 PHE A CA 1
ATOM 1407 C C . PHE A 1 187 ? 3.195 12.573 -4.417 1.00 96.62 187 PHE A C 1
ATOM 1409 O O . PHE A 1 187 ? 2.168 11.949 -4.682 1.00 96.62 187 PHE A O 1
ATOM 1416 N N . HIS A 1 188 ? 4.410 12.066 -4.660 1.00 96.00 188 HIS A N 1
ATOM 1417 C CA . HIS A 1 188 ? 4.644 10.831 -5.433 1.00 96.00 188 HIS A CA 1
ATOM 1418 C C . HIS A 1 188 ? 5.321 9.701 -4.645 1.00 96.00 188 HIS A C 1
ATOM 1420 O O . HIS A 1 188 ? 5.767 8.710 -5.224 1.00 96.00 188 HIS A O 1
ATOM 1426 N N . GLY A 1 189 ? 5.352 9.812 -3.319 1.00 95.00 189 GLY A N 1
ATOM 1427 C CA . GLY A 1 189 ? 6.105 8.913 -2.450 1.00 95.00 189 GLY A CA 1
ATOM 1428 C C . GLY A 1 189 ? 7.311 9.619 -1.844 1.00 95.00 189 GLY A C 1
ATOM 1429 O O . GLY A 1 189 ? 7.424 10.840 -1.905 1.00 95.00 189 GLY A O 1
ATOM 1430 N N . ARG A 1 190 ? 8.176 8.851 -1.180 1.00 95.25 190 ARG A N 1
ATOM 1431 C CA . ARG A 1 190 ? 9.274 9.398 -0.360 1.00 95.25 190 ARG A CA 1
ATOM 1432 C C . ARG A 1 190 ? 10.634 8.746 -0.609 1.00 95.25 190 ARG A C 1
ATOM 1434 O O . ARG A 1 190 ? 11.563 8.983 0.155 1.00 95.25 190 ARG A O 1
ATOM 1441 N N . SER A 1 191 ? 10.757 7.886 -1.618 1.00 92.81 191 SER A N 1
ATOM 1442 C CA . SER A 1 191 ? 12.067 7.361 -2.003 1.00 92.81 191 SER A CA 1
ATOM 1443 C C . SER A 1 191 ? 12.868 8.416 -2.765 1.00 92.81 191 SER A C 1
ATOM 1445 O O . SER A 1 191 ? 12.307 9.334 -3.360 1.00 92.81 191 SER A O 1
ATOM 1447 N N . LEU A 1 192 ? 14.193 8.272 -2.754 1.00 77.88 192 LEU A N 1
ATOM 1448 C CA . LEU A 1 192 ? 15.149 9.251 -3.289 1.00 77.88 192 LEU A CA 1
ATOM 1449 C C . LEU A 1 192 ? 15.083 9.468 -4.806 1.00 77.88 192 LEU A C 1
ATOM 1451 O O . LEU A 1 192 ? 15.807 10.305 -5.327 1.00 77.88 192 LEU A O 1
ATOM 1455 N N . LYS A 1 193 ? 14.250 8.731 -5.543 1.00 60.03 193 LYS A N 1
ATOM 1456 C CA . LYS A 1 193 ? 14.332 8.659 -7.007 1.00 60.03 193 LYS A CA 1
ATOM 1457 C C . LYS A 1 193 ? 13.810 9.903 -7.752 1.00 60.03 193 LYS A C 1
ATOM 1459 O O . LYS A 1 193 ? 13.568 9.820 -8.951 1.00 60.03 193 LYS A O 1
ATOM 1464 N N . TYR A 1 194 ? 13.623 11.019 -7.047 1.00 50.16 194 TYR A N 1
ATOM 1465 C CA . TYR A 1 194 ? 13.027 12.265 -7.542 1.00 50.16 194 TYR A CA 1
ATOM 1466 C C . TYR A 1 194 ? 13.948 13.487 -7.412 1.00 50.16 194 TYR A C 1
ATOM 1468 O O . TYR A 1 194 ? 13.447 14.605 -7.303 1.00 50.16 194 TYR A O 1
ATOM 1476 N N . VAL A 1 195 ? 15.269 13.293 -7.400 1.00 40.38 195 VAL A N 1
ATOM 1477 C CA . VAL A 1 195 ? 16.240 14.397 -7.509 1.00 40.38 195 VAL A CA 1
ATOM 1478 C C . VAL A 1 195 ? 16.941 14.320 -8.853 1.00 40.38 195 VAL A C 1
ATOM 1480 O O . VAL A 1 195 ? 17.368 13.197 -9.205 1.00 40.38 195 VAL A O 1
#

pLDDT: mean 93.55, std 10.64, range [34.34, 98.62]